Protein AF-0000000073487177 (afdb_homodimer)

Radius of gyration: 33.29 Å; Cα contacts (8 Å, |Δi|>4): 603; chains: 2; bounding box: 92×91×78 Å

Structure (mmCIF, N/CA/C/O backbone):
data_AF-0000000073487177-model_v1
#
loop_
_entity.id
_entity.type
_entity.pdbx_description
1 polymer 'CTCK domain-containing protein'
#
loop_
_atom_site.group_PDB
_atom_site.id
_atom_site.type_symbol
_atom_site.label_atom_id
_atom_site.label_alt_id
_atom_site.label_comp_id
_atom_site.label_asym_id
_atom_site.label_entity_id
_atom_site.label_seq_id
_atom_site.pdbx_PDB_ins_code
_atom_site.Cartn_x
_atom_site.Cartn_y
_atom_site.Cartn_z
_atom_site.occupancy
_atom_site.B_iso_or_equiv
_atom_site.auth_seq_id
_atom_site.auth_comp_id
_atom_site.auth_asym_id
_atom_site.auth_atom_id
_atom_site.pdbx_PDB_model_num
ATOM 1 N N . MET A 1 1 ? -63 27.062 48.844 1 35.12 1 MET A N 1
ATOM 2 C CA . MET A 1 1 ? -62.062 26.109 48.25 1 35.12 1 MET A CA 1
ATOM 3 C C . MET A 1 1 ? -61.5 26.672 46.969 1 35.12 1 MET A C 1
ATOM 5 O O . MET A 1 1 ? -62.188 26.75 45.938 1 35.12 1 MET A O 1
ATOM 9 N N . TRP A 1 2 ? -60.688 27.828 47.125 1 45.62 2 TRP A N 1
ATOM 10 C CA . TRP A 1 2 ? -59.969 28.547 46.062 1 45.62 2 TRP A CA 1
ATOM 11 C C . TRP A 1 2 ? -58.969 27.609 45.375 1 45.62 2 TRP A C 1
ATOM 13 O O . TRP A 1 2 ? -58.156 26.984 46 1 45.62 2 TRP A O 1
ATOM 23 N N . TRP A 1 3 ? -59.406 26.938 44.25 1 45.69 3 TRP A N 1
ATOM 24 C CA . TRP A 1 3 ? -58.656 26.172 43.25 1 45.69 3 TRP A CA 1
ATOM 25 C C . TRP A 1 3 ? -57.531 27.016 42.656 1 45.69 3 TRP A C 1
ATOM 27 O O . TRP A 1 3 ? -57.781 28 41.969 1 45.69 3 TRP A O 1
ATOM 37 N N . CYS A 1 4 ? -56.344 27.281 43.281 1 47.06 4 CYS A N 1
ATOM 38 C CA . CYS A 1 4 ? -55.094 27.766 42.719 1 47.06 4 CYS A CA 1
ATOM 39 C C . CYS A 1 4 ? -54.656 26.906 41.5 1 47.06 4 CYS A C 1
ATOM 41 O O . CYS A 1 4 ? -54.469 25.703 41.656 1 47.06 4 CYS A O 1
ATOM 43 N N . ARG A 1 5 ? -55.125 27.172 40.25 1 51.78 5 ARG A N 1
ATOM 44 C CA . ARG A 1 5 ? -54.656 26.641 38.969 1 51.78 5 ARG A CA 1
ATOM 45 C C . ARG A 1 5 ? -53.156 26.891 38.781 1 51.78 5 ARG A C 1
ATOM 47 O O . ARG A 1 5 ? -52.719 28.031 38.656 1 51.78 5 ARG A O 1
ATOM 54 N N . GLY A 1 6 ? -52.25 26.172 39.438 1 49.59 6 GLY A N 1
ATOM 55 C CA . GLY A 1 6 ? -50.812 26.219 39.25 1 49.59 6 GLY A CA 1
ATOM 56 C C . GLY A 1 6 ? -50.375 26.047 37.781 1 49.59 6 GLY A C 1
ATOM 57 O O . GLY A 1 6 ? -50.781 25.078 37.156 1 49.59 6 GLY A O 1
ATOM 58 N N . VAL A 1 7 ? -50.156 27.172 37.062 1 58.34 7 VAL A N 1
ATOM 59 C CA . VAL A 1 7 ? -49.562 27.156 35.719 1 58.34 7 VAL A CA 1
ATOM 60 C C . VAL A 1 7 ? -48.188 26.484 35.75 1 58.34 7 VAL A C 1
ATOM 62 O O . VAL A 1 7 ? -47.281 26.938 36.469 1 58.34 7 VAL A O 1
ATOM 65 N N . VAL A 1 8 ? -48.094 25.141 35.469 1 58.97 8 VAL A N 1
ATOM 66 C CA . VAL A 1 8 ? -46.812 24.422 35.312 1 58.97 8 VAL A CA 1
ATOM 67 C C . VAL A 1 8 ? -46.094 24.922 34.062 1 58.97 8 VAL A C 1
ATOM 69 O O . VAL A 1 8 ? -46.625 24.828 32.938 1 58.97 8 VAL A O 1
ATOM 72 N N . VAL A 1 9 ? -45.219 25.891 34.188 1 60.31 9 VAL A N 1
ATOM 73 C CA . VAL A 1 9 ? -44.344 26.328 33.094 1 60.31 9 VAL A CA 1
ATOM 74 C C . VAL A 1 9 ? -43.344 25.219 32.781 1 60.31 9 VAL A C 1
ATOM 76 O O . VAL A 1 9 ? -42.531 24.828 33.625 1 60.31 9 VAL A O 1
ATOM 79 N N . VAL A 1 10 ? -43.625 24.406 31.719 1 63.94 10 VAL A N 1
ATOM 80 C CA . VAL A 1 10 ? -42.688 23.422 31.203 1 63.94 10 VAL A CA 1
ATOM 81 C C . VAL A 1 10 ? -41.531 24.109 30.484 1 63.94 10 VAL A C 1
ATOM 83 O O . VAL A 1 10 ? -41.75 24.766 29.453 1 63.94 10 VAL A O 1
ATOM 86 N N . VAL A 1 11 ? -40.438 24.391 31.156 1 61.69 11 VAL A N 1
ATOM 87 C CA . VAL A 1 11 ? -39.219 24.891 30.531 1 61.69 11 VAL A CA 1
ATOM 88 C C . VAL A 1 11 ? -38.594 23.781 29.672 1 61.69 11 VAL A C 1
ATOM 90 O O . VAL A 1 11 ? -38.156 22.75 30.203 1 61.69 11 VAL A O 1
ATOM 93 N N . VAL A 1 12 ? -38.812 23.844 28.297 1 60.09 12 VAL A N 1
ATOM 94 C CA . VAL A 1 12 ? -38.156 22.969 27.344 1 60.09 12 VAL A CA 1
ATOM 95 C C . VAL A 1 12 ? -36.688 23.344 27.219 1 60.09 12 VAL A C 1
ATOM 97 O O . VAL A 1 12 ? -36.344 24.422 26.688 1 60.09 12 VAL A O 1
ATOM 100 N N . VAL A 1 13 ? -35.75 22.797 28 1 58.59 13 VAL A N 1
ATOM 101 C CA . VAL A 1 13 ? -34.281 22.938 27.859 1 58.59 13 VAL A CA 1
ATOM 102 C C . VAL A 1 13 ? -33.844 22.297 26.547 1 58.59 13 VAL A C 1
ATOM 104 O O . VAL A 1 13 ? -33.906 21.078 26.391 1 58.59 13 VAL A O 1
ATOM 107 N N . VAL A 1 14 ? -33.719 23.094 25.453 1 58.03 14 VAL A N 1
ATOM 108 C CA . VAL A 1 14 ? -33.125 22.672 24.188 1 58.03 14 VAL A CA 1
ATOM 109 C C . VAL A 1 14 ? -31.625 22.438 24.406 1 58.03 14 VAL A C 1
ATOM 111 O O . VAL A 1 14 ? -30.859 23.406 24.578 1 58.03 14 VAL A O 1
ATOM 114 N N . MET A 1 15 ? -31.156 21.312 24.891 1 53 15 MET A N 1
ATOM 115 C CA . MET A 1 15 ? -29.75 20.906 24.891 1 53 15 MET A CA 1
ATOM 116 C C . MET A 1 15 ? -29.156 20.953 23.484 1 53 15 MET A C 1
ATOM 118 O O . MET A 1 15 ? -29.562 20.172 22.609 1 53 15 MET A O 1
ATOM 122 N N . ALA A 1 16 ? -28.609 22.125 23.062 1 54.88 16 ALA A N 1
ATOM 123 C CA . ALA A 1 16 ? -27.781 22.188 21.859 1 54.88 16 ALA A CA 1
ATOM 124 C C . ALA A 1 16 ? -26.641 21.188 21.922 1 54.88 16 ALA A C 1
ATOM 126 O O . ALA A 1 16 ? -25.703 21.359 22.703 1 54.88 16 ALA A O 1
ATOM 127 N N . VAL A 1 17 ? -26.797 19.906 21.562 1 53.53 17 VAL A N 1
ATOM 128 C CA . VAL A 1 17 ? -25.688 18.969 21.328 1 53.53 17 VAL A CA 1
ATOM 129 C C . VAL A 1 17 ? -24.734 19.578 20.297 1 53.53 17 VAL A C 1
ATOM 131 O O . VAL A 1 17 ? -25.078 19.719 19.125 1 53.53 17 VAL A O 1
ATOM 134 N N . LEU A 1 18 ? -23.812 20.469 20.641 1 46.31 18 LEU A N 1
ATOM 135 C CA . LEU A 1 18 ? -22.656 20.672 19.781 1 46.31 18 LEU A CA 1
ATOM 136 C C . LEU A 1 18 ? -22.125 19.344 19.234 1 46.31 18 LEU A C 1
ATOM 138 O O . LEU A 1 18 ? -21.609 18.531 20 1 46.31 18 LEU A O 1
ATOM 142 N N . GLN A 1 19 ? -22.734 18.906 18.219 1 46.84 19 GLN A N 1
ATOM 143 C CA . GLN A 1 19 ? -22.094 17.828 17.484 1 46.84 19 GLN A CA 1
ATOM 144 C C . GLN A 1 19 ? -20.656 18.203 17.094 1 46.84 19 GLN A C 1
ATOM 146 O O . GLN A 1 19 ? -20.453 19.141 16.328 1 46.84 19 GLN A O 1
ATOM 151 N N . ALA A 1 20 ? -19.703 18.234 18.078 1 43.53 20 ALA A N 1
ATOM 152 C CA . ALA A 1 20 ? -18.344 18.156 17.594 1 43.53 20 ALA A CA 1
ATOM 153 C C . ALA A 1 20 ? -18.234 17.25 16.375 1 43.53 20 ALA A C 1
ATOM 155 O O . ALA A 1 20 ? -18.734 16.125 16.406 1 43.53 20 ALA A O 1
ATOM 156 N N . ASP A 1 21 ? -18.234 17.734 15.211 1 47.06 21 ASP A N 1
ATOM 157 C CA . ASP A 1 21 ? -17.891 16.906 14.047 1 47.06 21 ASP A CA 1
ATOM 158 C C . ASP A 1 21 ? -16.812 15.891 14.398 1 47.06 21 ASP A C 1
ATOM 160 O O . ASP A 1 21 ? -15.656 16.25 14.609 1 47.06 21 ASP A O 1
ATOM 164 N N . THR A 1 22 ? -17.141 14.945 15.234 1 43.66 22 THR A N 1
ATOM 165 C CA . THR A 1 22 ? -16.219 13.836 15.359 1 43.66 22 THR A CA 1
ATOM 166 C C . THR A 1 22 ? -15.617 13.461 14.008 1 43.66 22 THR A C 1
ATOM 168 O O . THR A 1 22 ? -16.359 13.195 13.055 1 43.66 22 THR A O 1
ATOM 171 N N . VAL A 1 23 ? -14.672 14.125 13.594 1 46.06 23 VAL A N 1
ATOM 172 C CA . VAL A 1 23 ? -13.914 13.523 12.5 1 46.06 23 VAL A CA 1
ATOM 17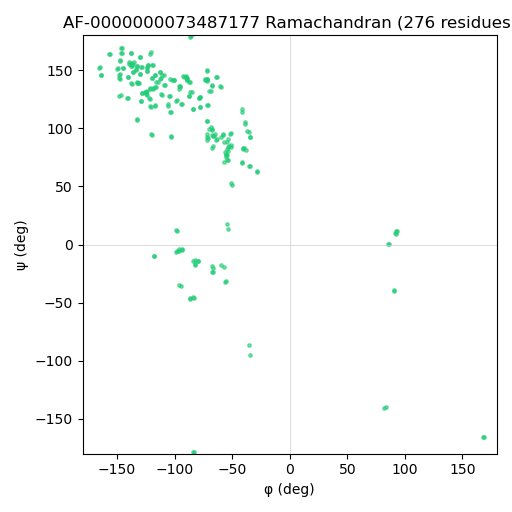3 C C . VAL A 1 23 ? -14.008 12 12.586 1 46.06 23 VAL A C 1
ATOM 175 O O . VAL A 1 23 ? -13.469 11.391 13.508 1 46.06 23 VAL A O 1
ATOM 178 N N . VAL A 1 24 ? -15.195 11.422 12.461 1 44.66 24 VAL A N 1
ATOM 179 C CA . VAL A 1 24 ? -15.344 9.969 12.414 1 44.66 24 VAL A CA 1
ATOM 180 C C . VAL A 1 24 ? -14.242 9.367 11.555 1 44.66 24 VAL A C 1
ATOM 182 O O . VAL A 1 24 ? -14.188 9.602 10.344 1 44.66 24 VAL A O 1
ATOM 185 N N . GLY A 1 25 ? -12.992 9.375 12.039 1 49.94 25 GLY A N 1
ATOM 186 C CA . GLY A 1 25 ? -12.102 8.5 11.297 1 49.94 25 GLY A CA 1
ATOM 187 C C . GLY A 1 25 ? -12.789 7.25 10.781 1 49.94 25 GLY A C 1
ATOM 188 O O . GLY A 1 25 ? -13.477 6.559 11.539 1 49.94 25 GLY A O 1
ATOM 189 N N . ARG A 1 26 ? -13.273 7.418 9.492 1 58.03 26 ARG A N 1
ATOM 190 C CA . ARG A 1 26 ? -13.859 6.238 8.859 1 58.03 26 ARG A CA 1
ATOM 191 C C . ARG A 1 26 ? -13.062 4.984 9.195 1 58.03 26 ARG A C 1
ATOM 193 O O . ARG A 1 26 ? -11.836 4.984 9.125 1 58.03 26 ARG A O 1
ATOM 200 N N . ASN A 1 27 ? -13.539 4.18 10.016 1 60.38 27 ASN A N 1
ATOM 201 C CA . ASN A 1 27 ? -12.961 2.869 10.289 1 60.38 27 ASN A CA 1
ATOM 202 C C . ASN A 1 27 ? -12.828 2.041 9.016 1 60.38 27 ASN A C 1
ATOM 204 O O . ASN A 1 27 ? -13.789 1.421 8.57 1 60.38 27 ASN A O 1
ATOM 208 N N . TYR A 1 28 ? -11.773 2.445 8.289 1 67.81 28 TYR A N 1
ATOM 209 C CA . TYR A 1 28 ? -11.523 1.588 7.137 1 67.81 28 TYR A CA 1
ATOM 210 C C . TYR A 1 28 ? -11.148 0.178 7.574 1 67.81 28 TYR A C 1
ATOM 212 O O . TYR A 1 28 ? -10.352 0.001 8.5 1 67.81 28 TYR A O 1
ATOM 220 N N . GLY A 1 29 ? -12.055 -0.624 7.719 1 61.41 29 GLY A N 1
ATOM 221 C CA . GLY A 1 29 ? -11.758 -1.993 8.109 1 61.41 29 GLY A CA 1
ATOM 222 C C . GLY A 1 29 ? -10.555 -2.57 7.395 1 61.41 29 GLY A C 1
ATOM 223 O O . GLY A 1 29 ? -10.297 -2.24 6.234 1 61.41 29 GLY A O 1
ATOM 224 N N . MET A 1 30 ? -9.469 -2.896 8.227 1 70.12 30 MET A N 1
ATOM 225 C CA . MET A 1 30 ? -8.352 -3.682 7.691 1 70.12 30 MET A CA 1
ATOM 226 C C . MET A 1 30 ? -8.766 -5.133 7.477 1 70.12 30 MET A C 1
ATOM 228 O O . MET A 1 30 ? -9.133 -5.828 8.43 1 70.12 30 MET A O 1
ATOM 232 N N . GLU A 1 31 ? -8.93 -5.418 6.258 1 83.88 31 GLU A N 1
ATOM 233 C CA . GLU A 1 31 ? -9.2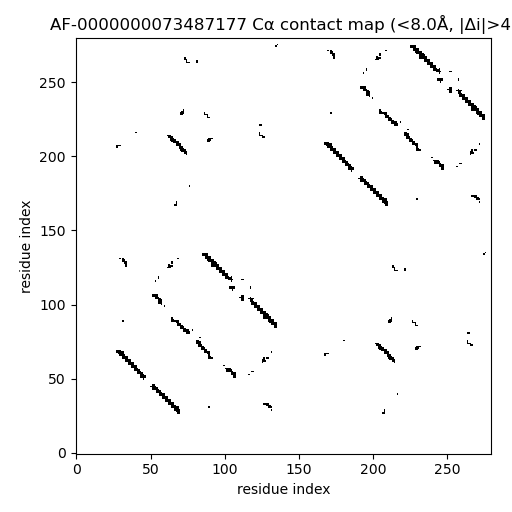34 -6.82 5.992 1 83.88 31 GLU A CA 1
ATOM 234 C C . GLU A 1 31 ? -8.18 -7.453 5.09 1 83.88 31 GLU A C 1
ATOM 236 O O . GLU A 1 31 ? -8.078 -7.109 3.912 1 83.88 31 GLU A O 1
ATOM 241 N N . CYS A 1 32 ? -7.223 -8.078 5.668 1 92.25 32 CYS A N 1
ATOM 242 C CA . CYS A 1 32 ? -6.246 -8.898 4.965 1 92.25 32 CYS A CA 1
ATOM 243 C C . CYS A 1 32 ? -6.336 -10.352 5.414 1 92.25 32 CYS A C 1
ATOM 245 O O . CYS A 1 32 ? -6.145 -10.656 6.594 1 92.25 32 CYS A O 1
ATOM 247 N N . GLU A 1 33 ? -6.637 -11.219 4.445 1 93.56 33 GLU A N 1
ATOM 248 C CA . GLU A 1 33 ? -6.875 -12.617 4.789 1 93.56 33 GLU A CA 1
ATOM 249 C C . GLU A 1 33 ? -6.035 -13.547 3.928 1 93.56 33 GLU A C 1
ATOM 251 O O . GLU A 1 33 ? -5.598 -13.172 2.84 1 93.56 33 GLU A O 1
ATOM 256 N N . THR A 1 34 ? -5.77 -14.688 4.535 1 96.31 34 THR A N 1
ATOM 257 C CA . THR A 1 34 ? -5.191 -15.781 3.764 1 96.31 34 THR A CA 1
ATOM 258 C C . THR A 1 34 ? -6.277 -16.562 3.037 1 96.31 34 THR A C 1
ATOM 260 O O . THR A 1 34 ? -7.156 -17.156 3.67 1 96.31 34 THR A O 1
ATOM 263 N N . LEU A 1 35 ? -6.254 -16.562 1.743 1 95.44 35 LEU A N 1
ATOM 264 C CA . LEU A 1 35 ? -7.297 -17.188 0.939 1 95.44 35 LEU A CA 1
ATOM 265 C C . LEU A 1 35 ? -6.715 -18.297 0.057 1 95.44 35 LEU A C 1
ATOM 267 O O . LEU A 1 35 ? -5.586 -18.172 -0.427 1 95.44 35 LEU A O 1
ATOM 271 N N . PRO A 1 36 ? -7.5 -19.375 -0.105 1 96.19 36 PRO A N 1
ATOM 272 C CA . PRO A 1 36 ? -7.055 -20.375 -1.07 1 96.19 36 PRO A CA 1
ATOM 273 C C . PRO A 1 36 ? -7.191 -19.906 -2.518 1 96.19 36 PRO A C 1
ATOM 275 O O . PRO A 1 36 ? -8.094 -19.141 -2.838 1 96.19 36 PRO A O 1
ATOM 278 N N . SER A 1 37 ? -6.258 -20.266 -3.303 1 96.06 37 SER A N 1
ATOM 279 C CA . SER A 1 37 ? -6.281 -20 -4.734 1 96.06 37 SER A CA 1
ATOM 280 C C . SER A 1 37 ? -5.629 -21.141 -5.523 1 96.06 37 SER A C 1
ATOM 282 O O . SER A 1 37 ? -5.062 -22.062 -4.934 1 96.06 37 SER A O 1
ATOM 284 N N . THR A 1 38 ? -5.891 -21.109 -6.809 1 97.12 38 THR A N 1
ATOM 285 C CA . THR A 1 38 ? -5.266 -22.094 -7.688 1 97.12 38 THR A CA 1
ATOM 286 C C . THR A 1 38 ? -4.387 -21.406 -8.727 1 97.12 38 THR A C 1
ATOM 288 O O . THR A 1 38 ? -4.805 -20.422 -9.352 1 97.12 38 THR A O 1
ATOM 291 N N . ILE A 1 39 ? -3.172 -21.953 -8.898 1 96.31 39 ILE A N 1
ATOM 292 C CA . ILE A 1 39 ? -2.301 -21.406 -9.93 1 96.31 39 ILE A CA 1
ATOM 293 C C . ILE A 1 39 ? -1.894 -22.516 -10.906 1 96.31 39 ILE A C 1
ATOM 295 O O . ILE A 1 39 ? -1.894 -23.688 -10.547 1 96.31 39 ILE A O 1
ATOM 299 N N . HIS A 1 40 ? -1.586 -22.047 -12.133 1 96.62 40 HIS A N 1
ATOM 300 C CA . HIS A 1 40 ? -1.069 -22.953 -13.148 1 96.62 40 HIS A CA 1
ATOM 301 C C . HIS A 1 40 ? 0.451 -22.875 -13.234 1 96.62 40 HIS A C 1
ATOM 303 O O . HIS A 1 40 ? 1.012 -21.797 -13.43 1 96.62 40 HIS A O 1
ATOM 309 N N . ILE A 1 41 ? 1.064 -23.984 -13.078 1 96.38 41 ILE A N 1
ATOM 310 C CA . ILE A 1 41 ? 2.521 -24.031 -13.148 1 96.38 41 ILE A CA 1
ATOM 311 C C . ILE A 1 41 ? 2.953 -24.797 -14.398 1 96.38 41 ILE A C 1
ATOM 313 O O . ILE A 1 41 ? 2.445 -25.891 -14.664 1 96.38 41 ILE A O 1
ATOM 317 N N . SER A 1 42 ? 3.844 -24.172 -15.164 1 95.88 42 SER A N 1
ATOM 318 C CA . SER A 1 42 ? 4.465 -24.812 -16.312 1 95.88 42 SER A CA 1
ATOM 319 C C . SER A 1 42 ? 5.984 -24.672 -16.281 1 95.88 42 SER A C 1
ATOM 321 O O . SER A 1 42 ? 6.512 -23.562 -16.219 1 95.88 42 SER A O 1
ATOM 323 N N . LYS A 1 43 ? 6.633 -25.797 -16.328 1 95.06 43 LYS A N 1
ATOM 324 C CA . LYS A 1 43 ? 8.094 -25.797 -16.266 1 95.06 43 LYS A CA 1
ATOM 325 C C . LYS A 1 43 ? 8.703 -26.5 -17.469 1 95.06 43 LYS A C 1
ATOM 327 O O . LYS A 1 43 ? 8.305 -27.625 -17.812 1 95.06 43 LYS A O 1
ATOM 332 N N . GLU A 1 44 ? 9.633 -25.719 -18.047 1 93.81 44 GLU A N 1
ATOM 333 C CA . GLU A 1 44 ? 10.328 -26.281 -19.203 1 93.81 44 GLU A CA 1
ATOM 334 C C . GLU A 1 44 ? 11.727 -26.766 -18.828 1 93.81 44 GLU A C 1
ATOM 336 O O . GLU A 1 44 ? 12.406 -26.125 -18.016 1 93.81 44 GLU A O 1
ATOM 341 N N . GLU A 1 45 ? 12.117 -27.859 -19.391 1 94.56 45 GLU A N 1
ATOM 342 C CA . GLU A 1 45 ? 13.461 -28.406 -19.25 1 94.56 45 GLU A CA 1
ATOM 343 C C . GLU A 1 45 ? 14.148 -28.562 -20.594 1 94.56 45 GLU A C 1
ATOM 345 O O . GLU A 1 45 ? 13.578 -29.141 -21.531 1 94.56 45 GLU A O 1
ATOM 350 N N . TYR A 1 46 ? 15.375 -27.922 -20.688 1 94.19 46 TYR A N 1
ATOM 351 C CA . TYR A 1 46 ? 16.141 -28 -21.938 1 94.19 46 TYR A CA 1
ATOM 352 C C . TYR A 1 46 ? 17.422 -28.797 -21.75 1 94.19 46 TYR A C 1
ATOM 354 O O . TYR A 1 46 ? 17.984 -28.844 -20.641 1 94.19 46 TYR A O 1
ATOM 362 N N . ASP A 1 47 ? 17.844 -29.438 -22.734 1 92.38 47 ASP A N 1
ATOM 363 C CA . ASP A 1 47 ? 19.125 -30.141 -22.672 1 92.38 47 ASP A CA 1
ATOM 364 C C . ASP A 1 47 ? 20.281 -29.203 -22.969 1 92.38 47 ASP A C 1
ATOM 366 O O . ASP A 1 47 ? 20.094 -28 -23.125 1 92.38 47 ASP A O 1
ATOM 370 N N . ASP A 1 48 ? 21.516 -29.734 -22.969 1 94.75 48 ASP A N 1
ATOM 371 C CA . ASP A 1 48 ? 22.719 -28.938 -23.109 1 94.75 48 ASP A CA 1
ATOM 372 C C . ASP A 1 48 ? 22.812 -28.328 -24.5 1 94.75 48 ASP A C 1
ATOM 374 O O . ASP A 1 48 ? 23.547 -27.359 -24.719 1 94.75 48 ASP A O 1
ATOM 378 N N . THR A 1 49 ? 22.094 -28.812 -25.5 1 94.31 49 THR A N 1
ATOM 379 C CA . THR A 1 49 ? 22.125 -28.312 -26.859 1 94.31 49 THR A CA 1
ATOM 380 C C . THR A 1 49 ? 21.031 -27.281 -27.094 1 94.31 49 THR A C 1
ATOM 382 O O . THR A 1 49 ? 20.875 -26.766 -28.203 1 94.31 49 THR A O 1
ATOM 385 N N . GLY A 1 50 ? 20.156 -27.031 -26.125 1 92.81 50 GLY A N 1
ATOM 386 C CA . GLY A 1 50 ? 19.109 -26.047 -26.234 1 92.81 50 GLY A CA 1
ATOM 387 C C . GLY A 1 50 ? 17.797 -26.609 -26.75 1 92.81 50 GLY A C 1
ATOM 388 O O . GLY A 1 50 ? 16.906 -25.859 -27.172 1 92.81 50 GLY A O 1
ATOM 389 N N . ARG A 1 51 ? 17.812 -27.891 -26.812 1 92.69 51 ARG A N 1
ATOM 390 C CA . ARG A 1 51 ? 16.578 -28.531 -27.266 1 92.69 51 ARG A CA 1
ATOM 391 C C . ARG A 1 51 ? 15.648 -28.828 -26.094 1 92.69 51 ARG A C 1
ATOM 393 O O . ARG A 1 51 ? 16.094 -29.25 -25.016 1 92.69 51 ARG A O 1
ATOM 400 N N . LEU A 1 52 ? 14.367 -28.672 -26.328 1 94 52 LEU A N 1
ATOM 401 C CA . LEU A 1 52 ? 13.367 -28.906 -25.297 1 94 52 LEU A CA 1
ATOM 402 C C . LEU A 1 52 ? 13.234 -30.406 -25 1 94 52 LEU A C 1
ATOM 404 O O . LEU A 1 52 ? 12.938 -31.188 -25.906 1 94 52 LEU A O 1
ATOM 408 N N . VAL A 1 53 ? 13.523 -30.719 -23.703 1 93.31 53 VAL A N 1
ATOM 409 C CA . VAL A 1 53 ? 13.414 -32.094 -23.266 1 93.31 53 VAL A CA 1
ATOM 410 C C . VAL A 1 53 ? 11.984 -32.406 -22.828 1 93.31 53 VAL A C 1
ATOM 412 O O . VAL A 1 53 ? 11.398 -33.406 -23.234 1 93.31 53 VAL A O 1
ATOM 415 N N . ARG A 1 54 ? 11.43 -31.5 -22.031 1 95.62 54 ARG A N 1
ATOM 416 C CA . ARG A 1 54 ? 10.055 -31.703 -21.609 1 95.62 54 ARG A CA 1
ATOM 417 C C . ARG A 1 54 ? 9.469 -30.406 -21.031 1 95.62 54 ARG A C 1
ATOM 419 O O . ARG A 1 54 ? 10.203 -29.5 -20.656 1 95.62 54 ARG A O 1
ATOM 426 N N . VAL A 1 55 ? 8.172 -30.344 -21.172 1 96.12 55 VAL A N 1
ATOM 427 C CA . VAL A 1 55 ? 7.367 -29.328 -20.5 1 96.12 55 VAL A CA 1
ATOM 428 C C . VAL A 1 55 ? 6.324 -30 -19.609 1 96.12 55 VAL A C 1
ATOM 430 O O . VAL A 1 55 ? 5.574 -30.859 -20.062 1 96.12 55 VAL A O 1
ATOM 433 N N . CYS A 1 56 ? 6.484 -29.672 -18.359 1 97.25 56 CYS A N 1
ATOM 434 C CA . CYS A 1 56 ? 5.516 -30.234 -17.438 1 97.25 56 CYS A CA 1
ATOM 435 C C . CYS A 1 56 ? 4.621 -29.156 -16.844 1 97.25 56 CYS A C 1
ATOM 437 O O . CYS A 1 56 ? 5.074 -28.031 -16.594 1 97.25 56 CYS A O 1
ATOM 439 N N . GLU A 1 57 ? 3.303 -29.5 -16.656 1 96.38 57 GLU A N 1
ATOM 440 C CA . GLU A 1 57 ? 2.348 -28.516 -16.141 1 96.38 57 GLU A CA 1
ATOM 441 C C . GLU A 1 57 ? 1.421 -29.156 -15.102 1 96.38 57 GLU A C 1
ATOM 443 O O . GLU A 1 57 ? 1.257 -30.375 -15.078 1 96.38 57 GLU A O 1
ATOM 448 N N . GLU A 1 58 ? 0.885 -28.359 -14.25 1 96.88 58 GLU A N 1
ATOM 449 C CA . GLU A 1 58 ? -0.058 -28.797 -13.219 1 96.88 58 GLU A CA 1
ATOM 450 C C . GLU A 1 58 ? -0.808 -27.594 -12.633 1 96.88 58 GLU A C 1
ATOM 452 O O . GLU A 1 58 ? -0.275 -26.484 -12.578 1 96.88 58 GLU A O 1
ATOM 457 N N . ASP A 1 59 ? -2.107 -27.812 -12.266 1 97.25 59 ASP A N 1
ATOM 458 C CA . ASP A 1 59 ? -2.826 -26.859 -11.422 1 97.25 59 ASP A CA 1
ATOM 459 C C . ASP A 1 59 ? -2.607 -27.156 -9.945 1 97.25 59 ASP A C 1
ATOM 461 O O . ASP A 1 59 ? -2.857 -28.266 -9.484 1 97.25 59 ASP A O 1
ATOM 465 N N . VAL A 1 60 ? -2.209 -26.094 -9.289 1 96.94 60 VAL A N 1
ATOM 466 C CA . VAL A 1 60 ? -1.828 -26.312 -7.898 1 96.94 60 VAL A CA 1
ATOM 467 C C . VAL A 1 60 ? -2.611 -25.359 -7 1 96.94 60 VAL A C 1
ATOM 469 O O . VAL A 1 60 ? -2.693 -24.156 -7.273 1 96.94 60 VAL A O 1
ATOM 472 N N . ALA A 1 61 ? -3.184 -25.953 -5.938 1 96.5 61 ALA A N 1
ATOM 473 C CA . ALA A 1 61 ? -3.824 -25.125 -4.922 1 96.5 61 ALA A CA 1
ATOM 474 C C . ALA A 1 61 ? -2.789 -24.484 -4.004 1 96.5 61 ALA A C 1
ATOM 476 O O . ALA A 1 61 ? -1.927 -25.172 -3.451 1 96.5 61 ALA A O 1
ATOM 477 N N . VAL A 1 62 ? -2.916 -23.141 -3.902 1 96.81 62 VAL A N 1
ATOM 478 C CA . VAL A 1 62 ? -1.992 -22.422 -3.031 1 96.81 62 VAL A CA 1
ATOM 479 C C . VAL A 1 62 ? -2.75 -21.359 -2.232 1 96.81 62 VAL A C 1
ATOM 481 O O . VAL A 1 62 ? -3.881 -21.016 -2.576 1 96.81 62 VAL A O 1
ATOM 484 N N . ASN A 1 63 ? -2.039 -20.891 -1.194 1 97.31 63 ASN A N 1
ATOM 485 C CA . ASN A 1 63 ? -2.574 -19.766 -0.439 1 97.31 63 ASN A CA 1
ATOM 486 C C . ASN A 1 63 ? -2.102 -18.422 -1.012 1 97.31 63 ASN A C 1
ATOM 488 O O . ASN A 1 63 ? -0.976 -18.328 -1.501 1 97.31 63 ASN A O 1
ATOM 492 N N . LYS A 1 64 ? -2.975 -17.5 -0.943 1 96.81 64 LYS A N 1
ATOM 493 C CA . LYS A 1 64 ? -2.623 -16.125 -1.309 1 96.81 64 LYS A CA 1
ATOM 494 C C . LYS A 1 64 ? -3.051 -15.141 -0.226 1 96.81 64 LYS A C 1
ATOM 496 O O . LYS A 1 64 ? -3.859 -15.477 0.643 1 96.81 64 LYS A O 1
ATOM 501 N N . CYS A 1 65 ? -2.447 -13.984 -0.295 1 95.88 65 CYS A N 1
ATOM 502 C CA . CYS A 1 65 ? -2.873 -12.883 0.562 1 95.88 65 CYS A CA 1
ATOM 503 C C . CYS A 1 65 ? -3.68 -11.859 -0.226 1 95.88 65 CYS A C 1
ATOM 505 O O . CYS A 1 65 ? -3.242 -11.398 -1.283 1 95.88 65 CYS A O 1
ATOM 507 N N . GLU A 1 66 ? -4.82 -11.57 0.302 1 93.69 66 GLU A N 1
ATOM 508 C CA . GLU A 1 66 ? -5.668 -10.578 -0.343 1 93.69 66 GLU A CA 1
ATOM 509 C C . GLU A 1 66 ? -6.488 -9.805 0.686 1 93.69 66 GLU A C 1
ATOM 511 O O . GLU A 1 66 ? -6.965 -10.375 1.666 1 93.69 66 GLU A O 1
ATOM 516 N N . GLY A 1 67 ? -6.59 -8.469 0.295 1 93 67 GLY A N 1
ATOM 517 C CA . GLY A 1 67 ? -7.387 -7.633 1.177 1 93 67 GLY A CA 1
ATOM 518 C C . GLY A 1 67 ? -7.254 -6.152 0.873 1 93 67 GLY A C 1
ATOM 519 O O . GLY A 1 67 ? -6.984 -5.77 -0.268 1 93 67 GLY A O 1
ATOM 520 N N . ALA A 1 68 ? -7.719 -5.363 1.837 1 92.19 68 ALA A N 1
ATOM 521 C CA . ALA A 1 68 ? -7.602 -3.908 1.791 1 92.19 68 ALA A CA 1
ATOM 522 C C . ALA A 1 68 ? -6.988 -3.367 3.078 1 92.19 68 ALA A C 1
ATOM 524 O O . ALA A 1 68 ? -7.387 -3.76 4.18 1 92.19 68 ALA A O 1
ATOM 525 N N . CYS A 1 69 ? -6.008 -2.541 2.871 1 91.12 69 CYS A N 1
ATOM 526 C CA . CYS A 1 69 ? -5.289 -1.986 4.016 1 91.12 69 CYS A CA 1
ATOM 527 C C . CYS A 1 69 ? -5.402 -0.467 4.043 1 91.12 69 CYS A C 1
ATOM 529 O O . CYS A 1 69 ? -5.496 0.173 2.994 1 91.12 69 CYS A O 1
ATOM 531 N N . VAL A 1 70 ? -5.277 0.029 5.234 1 91.38 70 VAL A N 1
ATOM 532 C CA . VAL A 1 70 ? -5.422 1.468 5.434 1 91.38 70 VAL A CA 1
ATOM 533 C C . VAL A 1 70 ? -4.191 2.189 4.895 1 91.38 70 VAL A C 1
ATOM 535 O O . VAL A 1 70 ? -3.072 1.679 4.988 1 91.38 70 VAL A O 1
ATOM 538 N N . SER A 1 71 ? -4.492 3.336 4.309 1 92.3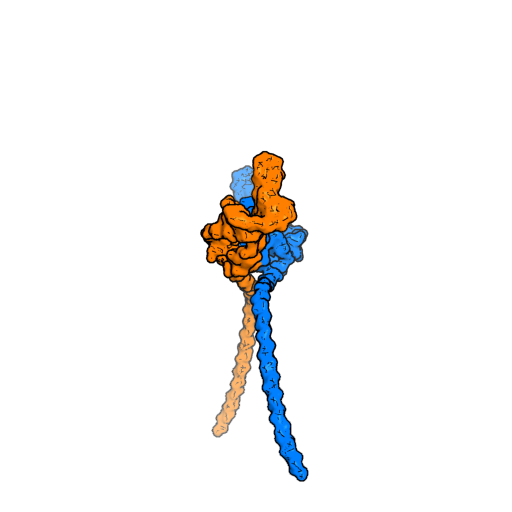8 71 SER A N 1
ATOM 539 C CA . SER A 1 71 ? -3.432 4.215 3.83 1 92.38 71 SER A CA 1
ATOM 540 C C . SER A 1 71 ? -3.84 5.68 3.93 1 92.38 71 SER A C 1
ATOM 542 O O . SER A 1 71 ? -5.02 6.012 3.799 1 92.38 71 SER A O 1
ATOM 544 N N . LYS A 1 72 ? -2.852 6.473 4.207 1 93.19 72 LYS A N 1
ATOM 545 C CA . LYS A 1 72 ? -3.141 7.895 4.367 1 93.19 72 LYS A CA 1
ATOM 546 C C . LYS A 1 72 ? -1.947 8.75 3.949 1 93.19 72 LYS A C 1
ATOM 548 O O . LYS A 1 72 ? -0.798 8.32 4.074 1 93.19 72 LYS A O 1
ATOM 553 N N . VAL A 1 73 ? -2.27 9.953 3.498 1 94.25 73 VAL A N 1
ATOM 554 C CA . VAL A 1 73 ? -1.273 10.953 3.143 1 94.25 73 VAL A CA 1
ATOM 555 C C . VAL A 1 73 ? -1.751 12.336 3.588 1 94.25 73 VAL A C 1
ATOM 557 O O . VAL A 1 73 ? -2.875 12.742 3.277 1 94.25 73 VAL A O 1
ATOM 560 N N . GLN A 1 74 ? -0.899 12.945 4.32 1 95 74 GLN A N 1
ATOM 561 C CA . GLN A 1 74 ? -1.26 14.273 4.793 1 95 74 GLN A CA 1
ATOM 562 C C . GLN A 1 74 ? -0.089 15.242 4.652 1 95 74 GLN A C 1
ATOM 564 O O . GLN A 1 74 ? 1.069 14.852 4.809 1 95 74 GLN A O 1
ATOM 569 N N . PRO A 1 75 ? -0.376 16.547 4.41 1 95.19 75 PRO A N 1
ATOM 570 C CA . PRO A 1 75 ? 0.686 17.547 4.332 1 95.19 75 PRO A CA 1
ATOM 571 C C . PRO A 1 75 ? 1.44 17.719 5.652 1 95.19 75 PRO A C 1
ATOM 573 O O . PRO A 1 75 ? 0.865 17.516 6.723 1 95.19 75 PRO A O 1
ATOM 576 N N . SER A 1 76 ? 2.75 17.953 5.473 1 92.75 76 SER A N 1
ATOM 577 C CA . SER A 1 76 ? 3.6 18.219 6.629 1 92.75 76 SER A CA 1
ATOM 578 C C . SER A 1 76 ? 4.719 19.203 6.281 1 92.75 76 SER A C 1
ATOM 580 O O . SER A 1 76 ? 5.492 18.953 5.352 1 92.75 76 SER A O 1
ATOM 582 N N . VAL A 1 77 ? 4.832 20.188 7.047 1 90.69 77 VAL A N 1
ATOM 583 C CA . VAL A 1 77 ? 5.84 21.203 6.773 1 90.69 77 VAL A CA 1
ATOM 584 C C . VAL A 1 77 ? 7.195 20.75 7.316 1 90.69 77 VAL A C 1
ATOM 586 O O . VAL A 1 77 ? 8.242 21.25 6.895 1 90.69 77 VAL A O 1
ATOM 589 N N . ASN A 1 78 ? 7.18 19.781 8.18 1 86.81 78 ASN A N 1
ATOM 590 C CA . ASN A 1 78 ? 8.406 19.359 8.844 1 86.81 78 ASN A CA 1
ATOM 591 C C . ASN A 1 78 ? 9.016 18.125 8.188 1 86.81 78 ASN A C 1
ATOM 593 O O . ASN A 1 78 ? 10.031 17.594 8.648 1 86.81 78 ASN A O 1
ATOM 597 N N . THR A 1 79 ? 8.367 17.562 7.273 1 90.56 79 THR A N 1
ATOM 598 C CA . THR A 1 79 ? 8.898 16.438 6.523 1 90.56 79 THR A CA 1
ATOM 599 C C . THR A 1 79 ? 9.539 16.906 5.219 1 90.56 79 THR A C 1
ATOM 601 O O . THR A 1 79 ? 9 17.766 4.527 1 90.56 79 THR A O 1
ATOM 604 N N . PRO A 1 80 ? 10.672 16.422 4.887 1 89.06 80 PRO A N 1
ATOM 605 C CA . PRO A 1 80 ? 11.359 16.859 3.668 1 89.06 80 PRO A CA 1
ATOM 606 C C . PRO A 1 80 ? 10.5 16.688 2.414 1 89.06 80 PRO A C 1
ATOM 608 O O . PRO A 1 80 ? 10.562 17.516 1.5 1 89.06 80 PRO A O 1
ATOM 611 N N . SER A 1 81 ? 9.656 15.727 2.346 1 87.56 81 SER A N 1
ATOM 612 C CA . SER A 1 81 ? 8.812 15.492 1.183 1 87.56 81 SER A CA 1
ATOM 613 C C . SER A 1 81 ? 7.609 16.438 1.179 1 87.56 81 SER A C 1
ATOM 615 O O . SER A 1 81 ? 6.93 16.578 0.16 1 87.56 81 SER A O 1
ATOM 617 N N . GLY A 1 82 ? 7.363 17.078 2.326 1 91.56 82 GLY A N 1
ATOM 618 C CA . GLY A 1 82 ? 6.184 17.906 2.461 1 91.56 82 GLY A CA 1
ATOM 619 C C . GLY A 1 82 ? 4.945 17.141 2.867 1 91.56 82 GLY A C 1
ATOM 620 O O . GLY A 1 82 ? 3.871 17.719 3.041 1 91.56 82 GLY A O 1
ATOM 621 N N . PHE A 1 83 ? 5.203 15.75 3.043 1 94 83 PHE A N 1
ATOM 622 C CA . PHE A 1 83 ? 4.047 14.906 3.344 1 94 83 PHE A CA 1
ATOM 623 C C . PHE A 1 83 ? 4.406 13.844 4.375 1 94 83 PHE A C 1
ATOM 625 O O . PHE A 1 83 ? 5.535 13.352 4.395 1 94 83 PHE A O 1
ATOM 632 N N . LEU A 1 84 ? 3.424 13.547 5.258 1 92.62 84 LEU A N 1
ATOM 633 C CA . LEU A 1 84 ? 3.438 12.344 6.082 1 92.62 84 LEU A CA 1
ATOM 634 C C . LEU A 1 84 ? 2.652 11.219 5.414 1 92.62 84 LEU A C 1
ATOM 636 O O . LEU A 1 84 ? 1.453 11.359 5.164 1 92.62 84 LEU A O 1
ATOM 640 N N . LYS A 1 85 ? 3.324 10.203 5.191 1 90.81 85 LYS A N 1
ATOM 641 C CA . LYS A 1 85 ? 2.699 9.109 4.445 1 90.81 85 LYS A CA 1
ATOM 642 C C . LYS A 1 85 ? 2.703 7.82 5.258 1 90.81 85 LYS A C 1
ATOM 644 O O . LYS A 1 85 ? 3.686 7.508 5.938 1 90.81 85 LYS A O 1
ATOM 649 N N . ASP A 1 86 ? 1.56 7.195 5.242 1 90.12 86 ASP A N 1
ATOM 650 C CA . ASP A 1 86 ? 1.397 5.867 5.824 1 90.12 86 ASP A CA 1
ATOM 651 C C . ASP A 1 86 ? 0.645 4.941 4.871 1 90.12 86 ASP A C 1
ATOM 653 O O . ASP A 1 86 ? -0.547 5.133 4.621 1 90.12 86 ASP A O 1
ATOM 657 N N . CYS A 1 87 ? 1.343 4.062 4.34 1 89.75 87 CYS A N 1
ATOM 658 C CA . CYS A 1 87 ? 0.763 3.09 3.418 1 89.75 87 CYS A CA 1
ATOM 659 C C . CYS A 1 87 ? 1.051 1.665 3.875 1 89.75 87 CYS A C 1
ATOM 661 O O . CYS A 1 87 ? 2.188 1.337 4.223 1 89.75 87 CYS A O 1
ATOM 663 N N . ARG A 1 88 ? 0.071 0.882 3.9 1 90.12 88 ARG A N 1
ATOM 664 C CA . ARG A 1 88 ? 0.193 -0.517 4.297 1 90.12 88 ARG A CA 1
ATOM 665 C C . ARG A 1 88 ? -0.325 -1.443 3.203 1 90.12 88 ARG A C 1
ATOM 667 O O . ARG A 1 88 ? -1.281 -1.109 2.5 1 90.12 88 ARG A O 1
ATOM 674 N N . CYS A 1 89 ? 0.266 -2.621 3.139 1 90.75 89 CYS A N 1
ATOM 675 C CA . CYS A 1 89 ? -0.132 -3.6 2.133 1 90.75 89 CYS A CA 1
ATOM 676 C C . CYS A 1 89 ? -0.323 -4.977 2.756 1 90.75 89 CYS A C 1
ATOM 678 O O . CYS A 1 89 ? 0.362 -5.328 3.719 1 90.75 89 CYS A O 1
ATOM 680 N N . CYS A 1 90 ? -1.15 -5.691 2.096 1 92.56 90 CYS A N 1
ATOM 681 C CA . CYS A 1 90 ? -1.417 -7.059 2.529 1 92.56 90 CYS A CA 1
ATOM 682 C C . CYS A 1 90 ? -0.284 -7.992 2.119 1 92.56 90 CYS A C 1
ATOM 684 O O . CYS A 1 90 ? -0.009 -8.156 0.928 1 92.56 90 CYS A O 1
ATOM 686 N N . ARG A 1 91 ? 0.339 -8.578 3.219 1 91.88 91 ARG A N 1
ATOM 687 C CA . ARG A 1 91 ? 1.487 -9.43 2.938 1 91.88 91 ARG A CA 1
ATOM 688 C C . ARG A 1 91 ? 1.56 -10.594 3.922 1 91.88 91 ARG A C 1
ATOM 690 O O . ARG A 1 91 ? 0.803 -10.641 4.895 1 91.88 91 ARG A O 1
ATOM 697 N N . GLU A 1 92 ? 2.439 -11.477 3.543 1 93 92 GLU A N 1
ATOM 698 C CA . GLU A 1 92 ? 2.613 -12.695 4.336 1 93 92 GLU A CA 1
ATOM 699 C C . GLU A 1 92 ? 3.318 -12.398 5.656 1 93 92 GLU A C 1
ATOM 701 O O . GLU A 1 92 ? 4.234 -11.57 5.703 1 93 92 GLU A O 1
ATOM 706 N N . VAL A 1 93 ? 2.883 -13.055 6.727 1 93.88 93 VAL A N 1
ATOM 707 C CA . VAL A 1 93 ? 3.586 -13 8.008 1 93.88 93 VAL A CA 1
ATOM 708 C C . VAL A 1 93 ? 4.727 -14.016 8.016 1 93.88 93 VAL A C 1
ATOM 710 O O . VAL A 1 93 ? 5.855 -13.688 8.383 1 93.88 93 VAL A O 1
ATOM 713 N N . HIS A 1 94 ? 4.363 -15.234 7.539 1 95.12 94 HIS A N 1
ATOM 714 C CA . HIS A 1 94 ? 5.305 -16.344 7.398 1 95.12 94 HIS A CA 1
ATOM 715 C C . HIS A 1 94 ? 5.062 -17.109 6.105 1 95.12 94 HIS A C 1
ATOM 717 O O . HIS A 1 94 ? 4.008 -16.969 5.48 1 95.12 94 HIS A O 1
ATOM 723 N N . LEU A 1 95 ? 6.117 -17.75 5.734 1 96.12 95 LEU A N 1
ATOM 724 C CA . LEU A 1 95 ? 6.051 -18.547 4.512 1 96.12 95 LEU A CA 1
ATOM 725 C C . LEU A 1 95 ? 6.125 -20.031 4.828 1 96.12 95 LEU A C 1
ATOM 727 O O . LEU A 1 95 ? 6.777 -20.438 5.793 1 96.12 95 LEU A O 1
ATOM 731 N N . ARG A 1 96 ? 5.438 -20.781 4.039 1 96.5 96 ARG A N 1
ATOM 732 C CA . ARG A 1 96 ? 5.496 -22.234 4.094 1 96.5 96 ARG A CA 1
ATOM 733 C C . ARG A 1 96 ? 6.047 -22.812 2.795 1 96.5 96 ARG A C 1
ATOM 735 O O . ARG A 1 96 ? 5.578 -22.469 1.708 1 96.5 96 ARG A O 1
ATOM 742 N N . ALA A 1 97 ? 6.941 -23.766 2.979 1 96 97 ALA A N 1
ATOM 743 C CA . ALA A 1 97 ? 7.516 -24.422 1.802 1 96 97 ALA A CA 1
ATOM 744 C C . ALA A 1 97 ? 6.648 -25.578 1.342 1 96 97 ALA A C 1
ATOM 746 O O . ALA A 1 97 ? 6.109 -26.328 2.166 1 96 97 ALA A O 1
ATOM 747 N N . ARG A 1 98 ? 6.594 -25.609 0.006 1 95.56 98 ARG A N 1
ATOM 748 C CA . ARG A 1 98 ? 5.832 -26.703 -0.601 1 95.56 98 ARG A CA 1
ATOM 749 C C . ARG A 1 98 ? 6.633 -27.375 -1.706 1 95.56 98 ARG A C 1
ATOM 751 O O . ARG A 1 98 ? 7.348 -26.719 -2.459 1 95.56 98 ARG A O 1
ATOM 758 N N . ASP A 1 99 ? 6.539 -28.734 -1.736 1 96.12 99 ASP A N 1
ATOM 759 C CA . ASP A 1 99 ? 7.082 -29.531 -2.836 1 96.12 99 ASP A CA 1
ATOM 760 C C . ASP A 1 99 ? 5.973 -30.016 -3.762 1 96.12 99 ASP A C 1
ATOM 762 O O . ASP A 1 99 ? 5.172 -30.875 -3.381 1 96.12 99 ASP A O 1
ATOM 766 N N . ILE A 1 100 ? 6.039 -29.5 -4.934 1 96.38 100 ILE A N 1
ATOM 767 C CA . ILE A 1 100 ? 4.945 -29.781 -5.859 1 96.38 100 ILE A CA 1
ATOM 768 C C . ILE A 1 100 ? 5.43 -30.719 -6.957 1 96.38 100 ILE A C 1
ATOM 770 O O . ILE A 1 100 ? 6.535 -30.562 -7.484 1 96.38 100 ILE A O 1
ATOM 774 N N . THR A 1 101 ? 4.598 -31.688 -7.285 1 96.31 101 THR A N 1
ATOM 775 C CA . THR A 1 101 ? 4.887 -32.594 -8.375 1 96.31 101 THR A CA 1
ATOM 776 C C . THR A 1 101 ? 4.031 -32.281 -9.602 1 96.31 101 THR A C 1
ATOM 778 O O . THR A 1 101 ? 2.801 -32.312 -9.523 1 96.31 101 THR A O 1
ATOM 781 N N . LEU A 1 102 ? 4.676 -32 -10.641 1 96.62 102 LEU A N 1
ATOM 782 C CA . LEU A 1 102 ? 3.979 -31.812 -11.906 1 96.62 102 LEU A CA 1
ATOM 783 C C . LEU A 1 102 ? 3.785 -33.156 -12.625 1 96.62 102 LEU A C 1
ATOM 785 O O . LEU A 1 102 ? 4.742 -33.906 -12.797 1 96.62 102 LEU A O 1
ATOM 789 N N . THR A 1 103 ? 2.633 -33.438 -13.062 1 95.81 103 THR A N 1
ATOM 790 C CA . THR A 1 103 ? 2.342 -34.781 -13.539 1 95.81 103 THR A CA 1
ATOM 791 C C . THR A 1 103 ? 1.969 -34.75 -15.016 1 95.81 103 THR A C 1
ATOM 793 O O . THR A 1 103 ? 1.841 -35.812 -15.641 1 95.81 103 THR A O 1
ATOM 796 N N . HIS A 1 104 ? 1.755 -33.625 -15.602 1 97 104 HIS A N 1
ATOM 797 C CA . HIS A 1 104 ? 1.445 -33.5 -17.031 1 97 104 HIS A CA 1
ATOM 798 C C . HIS A 1 104 ? 2.662 -33.031 -17.828 1 97 104 HIS A C 1
ATOM 800 O O . HIS A 1 104 ? 2.854 -31.844 -18.031 1 97 104 HIS A O 1
ATOM 806 N N . CYS A 1 105 ? 3.33 -34.062 -18.281 1 97.75 105 CYS A N 1
ATOM 807 C CA . CYS A 1 105 ? 4.574 -33.75 -18.984 1 97.75 105 CYS A CA 1
ATOM 808 C C . CYS A 1 105 ? 4.488 -34.188 -20.453 1 97.75 105 CYS A C 1
ATOM 810 O O . CYS A 1 105 ? 3.955 -35.25 -20.766 1 97.75 105 CYS A O 1
ATOM 812 N N . TYR A 1 106 ? 5.062 -33.281 -21.344 1 97.19 106 TYR A N 1
ATOM 813 C CA . TYR A 1 106 ? 5.043 -33.469 -22.781 1 97.19 106 TYR A CA 1
ATOM 814 C C . TYR A 1 106 ? 6.422 -33.219 -23.391 1 97.19 106 TYR A C 1
ATOM 816 O O . TYR A 1 106 ? 7.207 -32.438 -22.859 1 97.19 106 TYR A O 1
ATOM 824 N N . ASP A 1 107 ? 6.68 -33.875 -24.422 1 94.56 107 ASP A N 1
ATOM 825 C CA . ASP A 1 107 ? 7.938 -33.625 -25.125 1 94.56 107 ASP A CA 1
ATOM 826 C C . ASP A 1 107 ? 7.797 -32.469 -26.109 1 94.56 107 ASP A C 1
ATOM 828 O O . ASP A 1 107 ? 6.77 -31.797 -26.125 1 94.56 107 ASP A O 1
ATOM 832 N N . GLY A 1 108 ? 8.867 -32.125 -26.812 1 91.06 108 GLY A N 1
ATOM 833 C CA . GLY A 1 108 ? 8.898 -31 -27.734 1 91.06 108 GLY A CA 1
ATOM 834 C C . GLY A 1 108 ? 7.883 -31.125 -28.859 1 91.06 108 GLY A C 1
ATOM 835 O O . GLY A 1 108 ? 7.523 -30.125 -29.5 1 91.06 108 GLY A O 1
ATOM 836 N N . ASP A 1 109 ? 7.422 -32.312 -29.047 1 92.38 109 ASP A N 1
ATOM 837 C CA . ASP A 1 109 ? 6.449 -32.562 -30.109 1 92.38 109 ASP A CA 1
ATOM 838 C C . ASP A 1 109 ? 5.023 -32.531 -29.578 1 92.38 109 ASP A C 1
ATOM 840 O O . ASP A 1 109 ? 4.062 -32.688 -30.328 1 92.38 109 ASP A O 1
ATOM 844 N N . GLY A 1 110 ? 4.859 -32.406 -28.344 1 93 110 GLY A N 1
ATOM 845 C CA . GLY A 1 110 ? 3.539 -32.312 -27.734 1 93 110 GLY A CA 1
ATOM 846 C C . GLY A 1 110 ? 3.016 -33.656 -27.281 1 93 110 GLY A C 1
ATOM 847 O O . GLY A 1 110 ? 1.836 -33.812 -26.938 1 93 110 GLY A O 1
ATOM 848 N N . ALA A 1 111 ? 3.889 -34.656 -27.281 1 94.38 111 ALA A N 1
ATOM 849 C CA . ALA A 1 111 ? 3.467 -36 -26.859 1 94.38 111 ALA A CA 1
ATOM 850 C C . ALA A 1 111 ? 3.643 -36.188 -25.359 1 94.38 111 ALA A C 1
ATOM 852 O O . ALA A 1 111 ? 4.652 -35.781 -24.781 1 94.38 111 ALA A O 1
ATOM 853 N N . ARG A 1 112 ? 2.645 -36.906 -24.781 1 95.62 112 ARG A N 1
ATOM 854 C CA . ARG A 1 112 ? 2.697 -37.156 -23.344 1 95.62 112 ARG A CA 1
ATOM 855 C C . ARG A 1 112 ? 3.828 -38.094 -22.984 1 95.62 112 ARG A C 1
ATOM 857 O O . ARG A 1 112 ? 3.996 -39.156 -23.641 1 95.62 112 ARG A O 1
ATOM 864 N N . LEU A 1 113 ? 4.555 -37.688 -22 1 95 113 LEU A N 1
ATOM 865 C CA . LEU A 1 113 ? 5.68 -38.5 -21.578 1 95 113 LEU A CA 1
ATOM 866 C C . LEU A 1 113 ? 5.27 -39.469 -20.469 1 95 113 LEU A C 1
ATOM 868 O O . LEU A 1 113 ? 4.402 -39.156 -19.656 1 95 113 LEU A O 1
ATOM 872 N N . THR A 1 114 ? 5.887 -40.688 -20.531 1 91.31 114 THR A N 1
ATOM 873 C CA . THR A 1 114 ? 5.656 -41.719 -19.5 1 91.31 114 THR A CA 1
ATOM 874 C C . THR A 1 114 ? 6.969 -42.094 -18.828 1 91.31 114 THR A C 1
ATOM 876 O O . THR A 1 114 ? 8.039 -41.625 -19.219 1 91.31 114 THR A O 1
ATOM 879 N N . GLY A 1 115 ? 6.844 -42.812 -17.641 1 90.31 115 GLY A N 1
ATOM 880 C CA . GLY A 1 115 ? 8.031 -43.281 -16.969 1 90.31 115 GLY A CA 1
ATOM 881 C C . GLY A 1 115 ? 8.703 -42.219 -16.109 1 90.31 115 GLY A C 1
ATOM 882 O O . GLY A 1 115 ? 8.031 -41.5 -15.383 1 90.31 115 GLY A O 1
ATOM 883 N N . GLY A 1 116 ? 10.07 -42.188 -16.109 1 88.12 116 GLY A N 1
ATOM 884 C CA . GLY A 1 116 ? 10.852 -41.312 -15.258 1 88.12 116 GLY A CA 1
ATOM 885 C C . GLY A 1 116 ? 10.688 -39.844 -15.602 1 88.12 116 GLY A C 1
ATOM 886 O O . GLY A 1 116 ? 10.953 -38.969 -14.773 1 88.12 116 GLY A O 1
ATOM 887 N N . LYS A 1 117 ? 10.289 -39.625 -16.906 1 91.81 117 LYS A N 1
ATOM 888 C CA . LYS A 1 117 ? 10.18 -38.25 -17.344 1 91.81 117 LYS A CA 1
ATOM 889 C C . LYS A 1 117 ? 8.742 -37.75 -17.281 1 91.81 117 LYS A C 1
ATOM 891 O O . LYS A 1 117 ? 8.43 -36.656 -17.766 1 91.81 117 LYS A O 1
ATOM 896 N N . ALA A 1 118 ? 7.84 -38.562 -16.609 1 94.81 118 ALA A N 1
ATOM 897 C CA . ALA A 1 118 ? 6.41 -38.281 -16.578 1 94.81 118 ALA A CA 1
ATOM 898 C C . ALA A 1 118 ? 6.078 -37.25 -15.5 1 94.81 118 ALA A C 1
ATOM 900 O O . ALA A 1 118 ? 4.969 -36.719 -15.461 1 94.81 118 ALA A O 1
ATOM 901 N N . THR A 1 119 ? 7.027 -37 -14.617 1 95.94 119 THR A N 1
ATOM 902 C CA . THR A 1 119 ? 6.777 -36.062 -13.531 1 95.94 119 THR A CA 1
ATOM 903 C C . THR A 1 119 ? 7.977 -35.156 -13.32 1 95.94 119 THR A C 1
ATOM 905 O O . THR A 1 119 ? 9.094 -35.469 -13.734 1 95.94 119 THR A O 1
ATOM 908 N N . GLN A 1 120 ? 7.762 -34.031 -12.828 1 94.69 120 GLN A N 1
ATOM 909 C CA . GLN A 1 120 ? 8.797 -33.062 -12.453 1 94.69 120 GLN A CA 1
ATOM 910 C C . GLN A 1 120 ? 8.484 -32.406 -11.109 1 94.69 120 GLN A C 1
ATOM 912 O O . GLN A 1 120 ? 7.324 -32.094 -10.82 1 94.69 120 GLN A O 1
ATOM 917 N N . GLN A 1 121 ? 9.523 -32.25 -10.258 1 95 121 GLN A N 1
ATOM 918 C CA . GLN A 1 121 ? 9.344 -31.625 -8.961 1 95 121 GLN A CA 1
ATOM 919 C C . GLN A 1 121 ? 9.68 -30.141 -9.016 1 95 121 GLN A C 1
ATOM 921 O O . GLN A 1 121 ? 10.664 -29.734 -9.641 1 95 121 GLN A O 1
ATOM 926 N N . VAL A 1 122 ? 8.852 -29.391 -8.406 1 94.94 122 VAL A N 1
ATOM 927 C CA . VAL A 1 122 ? 9.062 -27.953 -8.312 1 94.94 122 VAL A CA 1
ATOM 928 C C . VAL A 1 122 ? 8.852 -27.5 -6.867 1 94.94 122 VAL A C 1
ATOM 930 O O . VAL A 1 122 ? 7.934 -27.969 -6.191 1 94.94 122 VAL A O 1
ATOM 933 N N . LYS A 1 123 ? 9.711 -26.609 -6.43 1 94.94 123 LYS A N 1
ATOM 934 C CA . LYS A 1 123 ? 9.562 -26.047 -5.094 1 94.94 123 LYS A CA 1
ATOM 935 C C . LYS A 1 123 ? 8.914 -24.656 -5.148 1 94.94 123 LYS A C 1
ATOM 937 O O . LYS A 1 123 ? 9.211 -23.875 -6.047 1 94.94 123 LYS A O 1
ATOM 942 N N . LEU A 1 124 ? 8.07 -24.469 -4.156 1 94.94 124 LEU A N 1
ATOM 943 C CA . LEU A 1 124 ? 7.406 -23.172 -4.066 1 94.94 124 LEU A CA 1
ATOM 944 C C . LEU A 1 124 ? 7.148 -22.797 -2.609 1 94.94 124 LEU A C 1
ATOM 946 O O . LEU A 1 124 ? 7.113 -23.672 -1.735 1 94.94 124 LEU A O 1
ATOM 950 N N . ARG A 1 125 ? 6.984 -21.547 -2.418 1 96.19 125 ARG A N 1
ATOM 951 C CA . ARG A 1 125 ? 6.594 -21.047 -1.104 1 96.19 125 ARG A CA 1
ATOM 952 C C . ARG A 1 125 ? 5.23 -20.375 -1.158 1 96.19 125 ARG A C 1
ATOM 954 O O . ARG A 1 125 ? 4.887 -19.734 -2.152 1 96.19 125 ARG A O 1
ATOM 961 N N . GLU A 1 126 ? 4.492 -20.5 -0.105 1 96.94 126 GLU A N 1
ATOM 962 C CA . GLU A 1 126 ? 3.18 -19.859 -0.024 1 96.94 126 GLU A CA 1
ATOM 963 C C . GLU A 1 126 ? 2.975 -19.188 1.327 1 96.94 126 GLU A C 1
ATOM 965 O O . GLU A 1 126 ? 3.617 -19.547 2.314 1 96.94 126 GLU A O 1
ATOM 970 N N . PRO A 1 127 ? 2.1 -18.219 1.397 1 96.56 127 PRO A N 1
ATOM 971 C CA . PRO A 1 127 ? 1.812 -17.578 2.682 1 96.56 127 PRO A CA 1
ATOM 972 C C . PRO A 1 127 ? 1.104 -18.5 3.662 1 96.56 127 PRO A C 1
ATOM 974 O O . PRO A 1 127 ? 0.216 -19.266 3.266 1 96.56 127 PRO A O 1
ATOM 977 N N . ALA A 1 128 ? 1.504 -18.469 4.883 1 95.56 128 ALA A N 1
ATOM 978 C CA . ALA A 1 128 ? 0.824 -19.203 5.949 1 95.56 128 ALA A CA 1
ATOM 979 C C . ALA A 1 128 ? -0.161 -18.312 6.691 1 95.56 128 ALA A C 1
ATOM 981 O O . ALA A 1 128 ? -1.175 -18.781 7.207 1 95.56 128 ALA A O 1
ATOM 982 N N . ASP A 1 129 ? 0.302 -17.016 6.789 1 95.81 129 ASP A N 1
ATOM 983 C CA . ASP A 1 129 ? -0.544 -15.984 7.383 1 95.81 129 ASP A CA 1
ATOM 984 C C . ASP A 1 129 ? -0.338 -14.641 6.688 1 95.81 129 ASP A C 1
ATOM 986 O O . ASP A 1 129 ? 0.706 -14.406 6.078 1 95.81 129 ASP A O 1
ATOM 990 N N . CYS A 1 130 ? -1.393 -13.938 6.762 1 95.81 130 CYS A N 1
ATOM 991 C CA . CYS A 1 130 ? -1.325 -12.648 6.086 1 95.81 130 CYS A CA 1
ATOM 992 C C . CYS A 1 130 ? -1.787 -11.523 7.004 1 95.81 130 CYS A C 1
ATOM 994 O O . CYS A 1 130 ? -2.668 -11.719 7.844 1 95.81 130 CYS A O 1
ATOM 996 N N . GLN A 1 131 ? -1.159 -10.359 6.824 1 93.94 131 GLN A N 1
ATOM 997 C CA . GLN A 1 131 ? -1.545 -9.148 7.547 1 93.94 131 GLN A CA 1
ATOM 998 C C . GLN A 1 131 ? -1.108 -7.898 6.797 1 93.94 131 GLN A C 1
ATOM 1000 O O . GLN A 1 131 ? -0.36 -7.98 5.82 1 93.94 131 GLN A O 1
ATOM 1005 N N . CYS A 1 132 ? -1.71 -6.801 7.215 1 93 132 CYS A N 1
ATOM 1006 C CA . CYS A 1 132 ? -1.286 -5.527 6.645 1 93 132 CYS A CA 1
ATOM 1007 C C . CYS A 1 132 ? 0.012 -5.047 7.281 1 93 132 CYS A C 1
ATOM 1009 O O . CYS A 1 132 ? 0.117 -4.977 8.508 1 93 132 CYS A O 1
ATOM 1011 N N . PHE A 1 133 ? 1.039 -4.75 6.344 1 90.81 133 PHE A N 1
ATOM 1012 C CA . PHE A 1 133 ? 2.322 -4.211 6.777 1 90.81 133 PHE A CA 1
ATOM 1013 C C . PHE A 1 133 ? 2.627 -2.9 6.059 1 90.81 133 PHE A C 1
ATOM 1015 O O . PHE A 1 133 ? 2.141 -2.666 4.953 1 90.81 133 PHE A O 1
ATOM 1022 N N . LYS A 1 134 ? 3.4 -2.043 6.695 1 89.12 134 LYS A N 1
ATOM 1023 C CA . LYS A 1 134 ? 3.799 -0.783 6.074 1 89.12 134 LYS A CA 1
ATOM 1024 C C . LYS A 1 134 ? 4.586 -1.026 4.793 1 89.12 134 LYS A C 1
ATOM 1026 O O . LYS A 1 134 ? 5.43 -1.922 4.738 1 89.12 134 LYS A O 1
ATOM 1031 N N . CYS A 1 135 ? 4.148 -0.184 3.836 1 78.38 135 CYS A N 1
ATOM 1032 C CA . CYS A 1 135 ? 4.824 -0.255 2.547 1 78.38 135 CYS A CA 1
ATOM 1033 C C . CYS A 1 135 ? 6.227 0.338 2.635 1 78.38 135 CYS A C 1
ATOM 1035 O O . CYS A 1 135 ? 6.465 1.268 3.408 1 78.38 135 CYS A O 1
ATOM 1037 N N . GLY A 1 136 ? 7.316 -0.154 1.789 1 63.53 136 GLY A N 1
ATOM 1038 C CA . GLY A 1 136 ? 8.695 0.301 1.823 1 63.53 136 GLY A CA 1
ATOM 1039 C C . GLY A 1 136 ? 9.57 -0.5 2.773 1 63.53 136 GLY A C 1
ATOM 1040 O O . GLY A 1 136 ? 10.797 -0.375 2.758 1 63.53 136 GLY A O 1
ATOM 1041 N N . ASP A 1 137 ? 9.125 -0.842 3.832 1 46.5 137 ASP A N 1
ATOM 1042 C CA . ASP A 1 137 ? 9.977 -1.76 4.586 1 46.5 137 ASP A CA 1
ATOM 1043 C C . ASP A 1 137 ? 10.344 -2.98 3.748 1 46.5 137 ASP A C 1
ATOM 1045 O O . ASP A 1 137 ? 9.805 -4.07 3.955 1 46.5 137 ASP A O 1
ATOM 1049 N N . SER A 1 138 ? 10.203 -2.898 2.631 1 38.34 138 SER A N 1
ATOM 1050 C CA . SER A 1 138 ? 10.68 -4.074 1.905 1 38.34 138 SER A CA 1
ATOM 1051 C C . SER A 1 138 ? 12.094 -4.449 2.326 1 38.34 138 SER A C 1
ATOM 1053 O O . SER A 1 138 ? 13.055 -3.789 1.936 1 38.34 138 SER A O 1
ATOM 1055 N N . THR A 1 139 ? 12.453 -4.594 3.473 1 31.62 139 THR A N 1
ATOM 1056 C CA . THR A 1 139 ? 13.727 -5.262 3.729 1 31.62 139 THR A CA 1
ATOM 1057 C C . THR A 1 139 ? 13.977 -6.363 2.703 1 31.62 139 THR A C 1
ATOM 1059 O O . THR A 1 139 ? 15.031 -6.406 2.074 1 31.62 139 THR A O 1
ATOM 1062 N N . ARG A 1 140 ? 13.602 -7.672 3.074 1 26.44 140 ARG A N 1
ATOM 1063 C CA . ARG A 1 140 ? 14.242 -8.883 2.559 1 26.44 140 ARG A CA 1
ATOM 1064 C C . ARG A 1 140 ? 13.727 -9.219 1.163 1 26.44 140 ARG A C 1
ATOM 1066 O O . ARG A 1 140 ? 12.539 -9.039 0.873 1 26.44 140 ARG A O 1
ATOM 1073 N N . MET B 1 1 ? -68.75 -45.938 -18.188 1 35.38 1 MET B N 1
ATOM 1074 C CA . MET B 1 1 ? -67.875 -44.75 -18.094 1 35.38 1 MET B CA 1
ATOM 1075 C C . MET B 1 1 ? -66.688 -45.031 -17.234 1 35.38 1 MET B C 1
ATOM 1077 O O . MET B 1 1 ? -66.812 -45.25 -16.031 1 35.38 1 MET B O 1
ATOM 1081 N N . TRP B 1 2 ? -65.625 -45.844 -17.828 1 44.75 2 TRP B N 1
ATOM 1082 C CA . TRP B 1 2 ? -64.312 -46.219 -17.328 1 44.75 2 TRP B CA 1
ATOM 1083 C C . TRP B 1 2 ? -63.531 -45 -16.922 1 44.75 2 TRP B C 1
ATOM 1085 O O . TRP B 1 2 ? -63.281 -44.125 -17.75 1 44.75 2 TRP B O 1
ATOM 1095 N N . TRP B 1 3 ? -63.594 -44.531 -15.641 1 48.38 3 TRP B N 1
ATOM 1096 C CA . TRP B 1 3 ? -62.75 -43.531 -14.992 1 48.38 3 TRP B CA 1
ATOM 1097 C C . TRP B 1 3 ? -61.281 -43.906 -15.055 1 48.38 3 TRP B C 1
ATOM 1099 O O . TRP B 1 3 ? -60.875 -44.938 -14.492 1 48.38 3 TRP B O 1
ATOM 1109 N N . CYS B 1 4 ? -60.5 -43.719 -16.156 1 49.5 4 CYS B N 1
ATOM 1110 C CA . CYS B 1 4 ? -59.031 -43.719 -16.281 1 49.5 4 CYS B CA 1
ATOM 1111 C C . CYS B 1 4 ? -58.406 -42.781 -15.242 1 49.5 4 CYS B C 1
ATOM 1113 O O . CYS B 1 4 ? -58.625 -41.594 -15.25 1 49.5 4 CYS B O 1
ATOM 1115 N N . ARG B 1 5 ? -58.156 -43.188 -13.945 1 54.19 5 ARG B N 1
ATOM 1116 C CA . ARG B 1 5 ? -57.344 -42.531 -12.914 1 54.19 5 ARG B CA 1
ATOM 1117 C C . ARG B 1 5 ? -55.906 -42.312 -13.406 1 54.19 5 ARG B C 1
ATOM 1119 O O . ARG B 1 5 ? -55.156 -43.281 -13.586 1 54.19 5 ARG B O 1
ATOM 1126 N N . GLY B 1 6 ? -55.625 -41.406 -14.344 1 52 6 GLY B N 1
ATOM 1127 C CA . GLY B 1 6 ? -54.281 -41.031 -14.734 1 52 6 GLY B CA 1
ATOM 1128 C C . GLY B 1 6 ? -53.375 -40.656 -13.562 1 52 6 GLY B C 1
ATOM 1129 O O . GLY B 1 6 ? -53.75 -39.781 -12.773 1 52 6 GLY B O 1
ATOM 1130 N N . VAL B 1 7 ? -52.562 -41.594 -13.039 1 59.25 7 VAL B N 1
ATOM 1131 C CA . VAL B 1 7 ? -51.5 -41.344 -12.062 1 59.25 7 VAL B CA 1
ATOM 1132 C C . VAL B 1 7 ? -50.531 -40.344 -12.625 1 59.25 7 VAL B C 1
ATOM 1134 O O . VAL B 1 7 ? -49.906 -40.562 -13.664 1 59.25 7 VAL B O 1
ATOM 1137 N N . VAL B 1 8 ? -50.688 -39 -12.305 1 60 8 VAL B N 1
ATOM 1138 C CA . VAL B 1 8 ? -49.719 -37.969 -12.633 1 60 8 VAL B CA 1
ATOM 1139 C C . VAL B 1 8 ? -48.438 -38.188 -11.828 1 60 8 VAL B C 1
ATOM 1141 O O . VAL B 1 8 ? -48.438 -38.156 -10.594 1 60 8 VAL B O 1
ATOM 1144 N N . VAL B 1 9 ? -47.438 -38.875 -12.383 1 62.16 9 VAL B N 1
ATOM 1145 C CA . VAL B 1 9 ? -46.094 -39 -11.797 1 62.16 9 VAL B CA 1
ATOM 1146 C C . VAL B 1 9 ? -45.406 -37.625 -11.828 1 62.16 9 VAL B C 1
ATOM 1148 O O . VAL B 1 9 ? -45.156 -37.094 -12.906 1 62.16 9 VAL B O 1
ATOM 1151 N N . VAL B 1 10 ? -45.406 -36.906 -10.695 1 64.62 10 VAL B N 1
ATOM 1152 C CA . VAL B 1 10 ? -44.625 -35.688 -10.531 1 64.62 10 VAL B CA 1
ATOM 1153 C C . VAL B 1 10 ? -43.156 -36 -10.43 1 64.62 10 VAL B C 1
ATOM 1155 O O . VAL B 1 10 ? -42.719 -36.656 -9.477 1 64.62 10 VAL B O 1
ATOM 1158 N N . VAL B 1 11 ? -42.438 -35.938 -11.547 1 63.53 11 VAL B N 1
ATOM 1159 C CA . VAL B 1 11 ? -40.969 -36.031 -11.547 1 63.53 11 VAL B CA 1
ATOM 1160 C C . VAL B 1 11 ? -40.344 -34.781 -10.938 1 63.53 11 VAL B C 1
ATOM 1162 O O . VAL B 1 11 ? -40.5 -33.688 -11.484 1 63.53 11 VAL B O 1
ATOM 1165 N N . VAL B 1 12 ? -39.938 -34.875 -9.625 1 60.78 12 VAL B N 1
ATOM 1166 C CA . VAL B 1 12 ? -39.188 -33.812 -8.969 1 60.78 12 VAL B CA 1
ATOM 1167 C C . VAL B 1 12 ? -37.781 -33.75 -9.516 1 60.78 12 VAL B C 1
ATOM 1169 O O . VAL B 1 12 ? -36.969 -34.656 -9.289 1 60.78 12 VAL B O 1
ATOM 1172 N N . VAL B 1 13 ? -37.469 -32.938 -10.57 1 59.34 13 VAL B N 1
ATOM 1173 C CA . VAL B 1 13 ? -36.125 -32.656 -11.062 1 59.34 13 VAL B CA 1
ATOM 1174 C C . VAL B 1 13 ? -35.344 -31.875 -10.016 1 59.34 13 VAL B C 1
ATOM 1176 O O . VAL B 1 13 ? -35.656 -30.719 -9.742 1 59.34 13 VAL B O 1
ATOM 1179 N N . VAL B 1 14 ? -34.562 -32.594 -9.141 1 59 14 VAL B N 1
ATOM 1180 C CA . VAL B 1 14 ? -33.594 -31.984 -8.242 1 59 14 VAL B CA 1
ATOM 1181 C C . VAL B 1 14 ? -32.469 -31.375 -9.047 1 59 14 VAL B C 1
ATOM 1183 O O . VAL B 1 14 ? -31.625 -32.094 -9.609 1 59 14 VAL B O 1
ATOM 1186 N N . MET B 1 15 ? -32.562 -30.172 -9.555 1 54.78 15 MET B N 1
ATOM 1187 C CA . MET B 1 15 ? -31.469 -29.406 -10.133 1 54.78 15 MET B CA 1
ATOM 1188 C C . MET B 1 15 ? -30.328 -29.234 -9.125 1 54.78 15 MET B C 1
ATOM 1190 O O . MET B 1 15 ? -30.484 -28.562 -8.109 1 54.78 15 MET B O 1
ATOM 1194 N N . ALA B 1 16 ? -29.375 -30.203 -9.078 1 55.22 16 ALA B N 1
ATOM 1195 C CA . ALA B 1 16 ? -28.109 -30 -8.367 1 55.22 16 ALA B CA 1
ATOM 1196 C C . ALA B 1 16 ? -27.422 -28.719 -8.828 1 55.22 16 ALA B C 1
ATOM 1198 O O . ALA B 1 16 ? -26.922 -28.656 -9.961 1 55.22 16 ALA B O 1
ATOM 1199 N N . VAL B 1 17 ? -27.734 -27.516 -8.297 1 54.34 17 VAL B N 1
ATOM 1200 C CA . VAL B 1 17 ? -26.922 -26.312 -8.477 1 54.34 17 VAL B CA 1
ATOM 1201 C C . VAL B 1 17 ? -25.484 -26.594 -8.055 1 54.34 17 VAL B C 1
ATOM 1203 O O . VAL B 1 17 ? -25.203 -26.812 -6.871 1 54.34 17 VAL B O 1
ATOM 1206 N N . LEU B 1 18 ? -24.656 -27.203 -8.844 1 46.97 18 LEU B N 1
ATOM 1207 C CA . LEU B 1 18 ? -23.219 -27.062 -8.633 1 46.97 18 LEU B CA 1
ATOM 1208 C C . LEU B 1 18 ? -22.859 -25.625 -8.266 1 46.97 18 LEU B C 1
ATOM 1210 O O . LEU B 1 18 ? -22.953 -24.719 -9.094 1 46.97 18 LEU B O 1
ATOM 1214 N N . GLN B 1 19 ? -23.016 -25.344 -7.039 1 47.56 19 GLN B N 1
ATOM 1215 C CA . GLN B 1 19 ? -22.375 -24.109 -6.578 1 47.56 19 GLN B CA 1
ATOM 1216 C C . GLN B 1 19 ? -20.891 -24.094 -6.906 1 47.56 19 GLN B C 1
ATOM 1218 O O . GLN B 1 19 ? -20.125 -24.906 -6.391 1 47.56 19 GLN B O 1
ATOM 1223 N N . ALA B 1 20 ? -20.531 -23.906 -8.211 1 44.19 20 ALA B N 1
ATOM 1224 C CA . ALA B 1 20 ? -19.156 -23.469 -8.391 1 44.19 20 ALA B CA 1
ATOM 1225 C C . ALA B 1 20 ? -18.734 -22.5 -7.285 1 44.19 20 ALA B C 1
ATOM 1227 O O . ALA B 1 20 ? -19.469 -21.547 -6.988 1 44.19 20 ALA B O 1
ATOM 1228 N N . ASP B 1 21 ? -18.078 -22.938 -6.277 1 47.25 21 ASP B N 1
ATOM 1229 C CA . ASP B 1 21 ? -17.453 -22 -5.344 1 47.25 21 ASP B CA 1
ATOM 1230 C C . ASP B 1 21 ? -16.953 -20.75 -6.07 1 47.25 21 ASP B C 1
ATOM 1232 O O . ASP B 1 21 ? -15.969 -20.812 -6.809 1 47.25 21 ASP B O 1
ATOM 1236 N N . THR B 1 22 ? -17.859 -19.969 -6.574 1 44 22 THR B N 1
ATOM 1237 C CA . THR B 1 22 ? -17.406 -18.656 -7.035 1 44 22 THR B CA 1
ATOM 1238 C C . THR B 1 22 ? -16.375 -18.078 -6.082 1 44 22 THR B C 1
ATOM 1240 O O . THR B 1 22 ? -16.625 -17.969 -4.879 1 44 22 THR B O 1
ATOM 1243 N N . VAL B 1 23 ? -15.211 -18.438 -6.203 1 46.19 23 VAL B N 1
ATOM 1244 C CA . VAL B 1 23 ? -14.203 -17.594 -5.543 1 46.19 23 VAL B CA 1
ATOM 1245 C C . VAL B 1 23 ? -14.703 -16.156 -5.469 1 46.19 23 VAL B C 1
ATOM 1247 O O . VAL B 1 23 ? -14.812 -15.477 -6.496 1 46.19 23 VAL B O 1
ATOM 1250 N N . VAL B 1 24 ? -15.781 -15.891 -4.762 1 45.12 24 VAL B N 1
ATOM 1251 C CA . VAL B 1 24 ? -16.25 -14.523 -4.551 1 45.12 24 VAL B CA 1
ATOM 1252 C C . VAL B 1 24 ? -15.07 -13.602 -4.273 1 45.12 24 VAL B C 1
ATOM 1254 O O . VAL B 1 24 ? -14.391 -13.742 -3.256 1 45.12 24 VAL B O 1
ATOM 1257 N N . GLY B 1 25 ? -14.25 -13.344 -5.273 1 50.47 25 GLY B N 1
ATOM 1258 C CA . GLY B 1 25 ? -13.367 -12.219 -4.984 1 50.47 25 GLY B CA 1
ATOM 1259 C C . GLY B 1 25 ? -14.023 -11.148 -4.133 1 50.47 25 GLY B C 1
ATOM 1260 O O . GLY B 1 25 ? -15.133 -10.703 -4.434 1 50.47 25 GLY B O 1
ATOM 1261 N N . ARG B 1 26 ? -13.797 -11.352 -2.777 1 57.97 26 ARG B N 1
ATOM 1262 C CA . ARG B 1 26 ? -14.289 -10.328 -1.866 1 57.97 26 ARG B CA 1
ATOM 1263 C C . ARG B 1 26 ? -14.094 -8.93 -2.445 1 57.97 26 ARG B C 1
ATOM 1265 O O . ARG B 1 26 ? -13.008 -8.609 -2.943 1 57.97 26 ARG B O 1
ATOM 1272 N N . ASN B 1 27 ? -15.078 -8.312 -2.916 1 60.41 27 ASN B N 1
ATOM 1273 C CA . ASN B 1 27 ? -15.031 -6.914 -3.334 1 60.41 27 ASN B CA 1
ATOM 1274 C C . ASN B 1 27 ? -14.539 -6.008 -2.207 1 60.41 27 ASN B C 1
ATOM 1276 O O . ASN B 1 27 ? -15.312 -5.629 -1.325 1 60.41 27 ASN B O 1
ATOM 1280 N N . TYR B 1 28 ? -13.203 -6.086 -2.074 1 68.06 28 TYR B N 1
ATOM 1281 C CA . TYR B 1 28 ? -12.672 -5.129 -1.108 1 68.06 28 TYR B CA 1
ATOM 1282 C C . TYR B 1 28 ? -12.922 -3.697 -1.567 1 68.06 28 TYR B C 1
ATOM 1284 O O . TYR B 1 28 ? -12.727 -3.373 -2.742 1 68.06 28 TYR B O 1
ATOM 1292 N N . GLY B 1 29 ? -13.961 -3.158 -1.196 1 61.59 29 GLY B N 1
ATOM 1293 C CA . GLY B 1 29 ? -14.25 -1.783 -1.574 1 61.59 29 GLY B CA 1
ATOM 1294 C C . GLY B 1 29 ? -13.031 -0.875 -1.484 1 61.59 29 GLY B C 1
ATOM 1295 O O . GLY B 1 29 ? -12.188 -1.043 -0.601 1 61.59 29 GLY B O 1
ATOM 1296 N N . MET B 1 30 ? -12.57 -0.354 -2.717 1 70.25 30 MET B N 1
ATOM 1297 C CA . MET B 1 30 ? -11.578 0.714 -2.725 1 70.25 30 MET B CA 1
ATOM 1298 C C . MET B 1 30 ? -12.188 2.033 -2.268 1 70.25 30 MET B C 1
ATOM 1300 O O . MET B 1 30 ? -13.109 2.551 -2.904 1 70.25 30 MET B O 1
ATOM 1304 N N . GLU B 1 31 ? -11.82 2.352 -1.104 1 84 31 GLU B N 1
ATOM 1305 C CA . GLU B 1 31 ? -12.305 3.654 -0.657 1 84 31 GLU B CA 1
ATOM 1306 C C . GLU B 1 31 ? -11.148 4.586 -0.309 1 84 31 GLU B C 1
ATOM 1308 O O . GLU B 1 31 ? -10.406 4.336 0.646 1 84 31 GLU B O 1
ATOM 1313 N N . CYS B 1 32 ? -10.75 5.387 -1.205 1 92.31 32 CYS B N 1
ATOM 1314 C CA . CYS B 1 32 ? -9.805 6.477 -0.985 1 92.31 32 CYS B CA 1
ATOM 1315 C C . CYS B 1 32 ? -10.461 7.828 -1.251 1 92.31 32 CYS B C 1
ATOM 1317 O O . CYS B 1 32 ? -10.922 8.094 -2.361 1 92.31 32 CYS B O 1
ATOM 1319 N N . GLU B 1 33 ? -10.469 8.648 -0.198 1 93.69 33 GLU B N 1
ATOM 1320 C CA . GLU B 1 33 ? -11.188 9.922 -0.307 1 93.69 33 GLU B CA 1
ATOM 1321 C C . GLU B 1 33 ? -10.305 11.086 0.128 1 93.69 33 GLU B C 1
ATOM 1323 O O . GLU B 1 33 ? -9.336 10.898 0.868 1 93.69 33 GLU B O 1
ATOM 1328 N N . THR B 1 34 ? -10.656 12.227 -0.461 1 96.31 34 THR B N 1
ATOM 1329 C CA . THR B 1 34 ? -10.078 13.477 0.023 1 96.31 34 THR B CA 1
ATOM 1330 C C . THR B 1 34 ? -10.867 14.008 1.216 1 96.31 34 THR B C 1
ATOM 1332 O O . THR B 1 34 ? -12.055 14.312 1.092 1 96.31 34 THR B O 1
ATOM 1335 N N . LEU B 1 35 ? -10.25 14.086 2.338 1 95.5 35 LEU B N 1
ATOM 1336 C CA . LEU B 1 35 ? -10.93 14.484 3.566 1 95.5 35 LEU B CA 1
ATOM 1337 C C . LEU B 1 35 ? -10.305 15.742 4.152 1 95.5 35 LEU B C 1
ATOM 1339 O O . LEU B 1 35 ? -9.086 15.938 4.055 1 95.5 35 LEU B O 1
ATOM 1343 N N . PRO B 1 36 ? -11.164 16.594 4.719 1 96.19 36 PRO B N 1
ATOM 1344 C CA . PRO B 1 36 ? -10.594 17.734 5.43 1 96.19 36 PRO B CA 1
ATOM 1345 C C . PRO B 1 36 ? -9.922 17.344 6.742 1 96.19 36 PRO B C 1
ATOM 1347 O O . PRO B 1 36 ? -10.352 16.391 7.395 1 96.19 36 PRO B O 1
ATOM 1350 N N . SER B 1 37 ? -8.859 17.984 7.039 1 96.12 37 SER B N 1
ATOM 1351 C CA . SER B 1 37 ? -8.148 17.812 8.297 1 96.12 37 SER B CA 1
ATOM 1352 C C . SER B 1 37 ? -7.512 19.109 8.766 1 96.12 37 SER B C 1
ATOM 1354 O O . SER B 1 37 ? -7.52 20.109 8.031 1 96.12 37 SER B O 1
ATOM 1356 N N . THR B 1 38 ? -7.129 19.109 10.016 1 97.19 38 THR B N 1
ATOM 1357 C CA . THR B 1 38 ? -6.445 20.266 10.562 1 97.19 38 THR B CA 1
ATOM 1358 C C . THR B 1 38 ? -5.043 19.891 11.047 1 97.19 38 THR B C 1
ATOM 1360 O O . THR B 1 38 ? -4.863 18.891 11.734 1 97.19 38 THR B O 1
ATOM 1363 N N . ILE B 1 39 ? -4.074 20.734 10.68 1 96.44 39 ILE B N 1
ATOM 1364 C CA . ILE B 1 39 ? -2.719 20.5 11.164 1 96.44 39 ILE B CA 1
ATOM 1365 C C . ILE B 1 39 ? -2.209 21.734 11.906 1 96.44 39 ILE B C 1
ATOM 1367 O O . ILE B 1 39 ? -2.678 22.844 11.656 1 96.44 39 ILE B O 1
ATOM 1371 N N . HIS B 1 40 ? -1.266 21.438 12.812 1 96.62 40 HIS B N 1
ATOM 1372 C CA . HIS B 1 40 ? -0.587 22.516 13.539 1 96.62 40 HIS B CA 1
ATOM 1373 C C . HIS B 1 40 ? 0.768 22.828 12.914 1 96.62 40 HIS B C 1
ATOM 1375 O O . HIS B 1 40 ? 1.609 21.938 12.758 1 96.62 40 HIS B O 1
ATOM 1381 N N . ILE B 1 41 ? 0.929 24.047 12.555 1 96.44 41 ILE B N 1
ATOM 1382 C CA . ILE B 1 41 ? 2.193 24.469 11.953 1 96.44 41 ILE B CA 1
ATOM 1383 C C . ILE B 1 41 ? 2.938 25.391 12.906 1 96.44 41 ILE B C 1
ATOM 1385 O O . ILE B 1 41 ? 2.354 26.344 13.445 1 96.44 41 ILE B O 1
ATOM 1389 N N . SER B 1 42 ? 4.211 25.062 13.141 1 95.88 42 SER B N 1
ATOM 1390 C CA . SER B 1 42 ? 5.105 25.906 13.922 1 95.88 42 SER B CA 1
ATOM 1391 C C . SER B 1 42 ? 6.414 26.172 13.188 1 95.88 42 SER B C 1
ATOM 1393 O O . SER B 1 42 ? 7.129 25.219 12.836 1 95.88 42 SER B O 1
ATOM 1395 N N . LYS B 1 43 ? 6.703 27.422 13.008 1 95 43 LYS B N 1
ATOM 1396 C CA . LYS B 1 43 ? 7.922 27.781 12.281 1 95 43 LYS B CA 1
ATOM 1397 C C . LYS B 1 43 ? 8.805 28.703 13.117 1 95 43 LYS B C 1
ATOM 1399 O O . LYS B 1 43 ? 8.336 29.703 13.656 1 95 43 LYS B O 1
ATOM 1404 N N . GLU B 1 44 ? 10.07 28.219 13.141 1 93.75 44 GLU B N 1
ATOM 1405 C CA . GLU B 1 44 ? 11.047 29.016 13.883 1 93.75 44 GLU B CA 1
ATOM 1406 C C . GLU B 1 44 ? 11.953 29.797 12.93 1 93.75 44 GLU B C 1
ATOM 1408 O O . GLU B 1 44 ? 12.312 29.297 11.859 1 93.75 44 GLU B O 1
ATOM 1413 N N . GLU B 1 45 ? 12.266 31 13.344 1 94.5 45 GLU B N 1
ATOM 1414 C CA . GLU B 1 45 ? 13.211 31.844 12.625 1 94.5 45 GLU B CA 1
ATOM 1415 C C . GLU B 1 45 ? 14.375 32.25 13.523 1 94.5 45 GLU B C 1
ATOM 1417 O O . GLU B 1 45 ? 14.156 32.719 14.641 1 94.5 45 GLU B O 1
ATOM 1422 N N . TYR B 1 46 ? 15.617 31.953 13 1 94.25 46 TYR B N 1
ATOM 1423 C CA . TYR B 1 46 ? 16.812 32.281 13.758 1 94.25 46 TYR B CA 1
ATOM 1424 C C . TYR B 1 46 ? 17.609 33.375 13.055 1 94.25 46 TYR B C 1
ATOM 1426 O O . TYR B 1 46 ? 17.578 33.5 11.828 1 94.25 46 TYR B O 1
ATOM 1434 N N . ASP B 1 47 ? 18.281 34.188 13.773 1 92.44 47 ASP B N 1
ATOM 1435 C CA . ASP B 1 47 ? 19.156 35.188 13.188 1 92.44 47 ASP B CA 1
ATOM 1436 C C . ASP B 1 47 ? 20.531 34.594 12.859 1 92.44 47 ASP B C 1
ATOM 1438 O O . ASP B 1 47 ? 20.75 33.406 13.023 1 92.44 47 ASP B O 1
ATOM 1442 N N . ASP B 1 48 ? 21.453 35.406 12.336 1 94.75 48 ASP B N 1
ATOM 1443 C CA . ASP B 1 48 ? 22.75 34.969 11.859 1 94.75 48 ASP B CA 1
ATOM 1444 C C . ASP B 1 48 ? 23.625 34.469 13.023 1 94.75 48 ASP B C 1
ATOM 1446 O O . ASP B 1 48 ? 24.594 33.75 12.82 1 94.75 48 ASP B O 1
ATOM 1450 N N . THR B 1 49 ? 23.328 34.844 14.266 1 94.31 49 THR B N 1
ATOM 1451 C CA . THR B 1 49 ? 24.109 34.438 15.438 1 94.31 49 THR B CA 1
ATOM 1452 C C . THR B 1 49 ? 23.531 33.188 16.078 1 94.31 49 THR B C 1
ATOM 1454 O O . THR B 1 49 ? 24.016 32.719 17.109 1 94.31 49 THR B O 1
ATOM 1457 N N . GLY B 1 50 ? 22.406 32.656 15.602 1 92.88 50 GLY B N 1
ATOM 1458 C CA . GLY B 1 50 ? 21.797 31.453 16.109 1 92.88 50 GLY B CA 1
ATOM 1459 C C . GLY B 1 50 ? 20.781 31.703 17.203 1 92.88 50 GLY B C 1
ATOM 1460 O O . GLY B 1 50 ? 20.391 30.766 17.922 1 92.88 50 GLY B O 1
ATOM 1461 N N . ARG B 1 51 ? 20.5 32.938 17.328 1 92.62 51 ARG B N 1
ATOM 1462 C CA . ARG B 1 51 ? 19.5 33.281 18.328 1 92.62 51 ARG B CA 1
ATOM 1463 C C . ARG B 1 51 ? 18.094 33.25 17.734 1 92.62 51 ARG B C 1
ATOM 1465 O O . ARG B 1 51 ? 17.891 33.688 16.594 1 92.62 51 ARG B O 1
ATOM 1472 N N . LEU B 1 52 ? 17.141 32.781 18.516 1 93.94 52 LEU B N 1
ATOM 1473 C CA . LEU B 1 52 ? 15.758 32.688 18.062 1 93.94 52 LEU B CA 1
ATOM 1474 C C . LEU B 1 52 ? 15.133 34.094 17.953 1 93.94 52 LEU B C 1
ATOM 1476 O O . LEU B 1 52 ? 15.094 34.812 18.938 1 93.94 52 LEU B O 1
ATOM 1480 N N . VAL B 1 53 ? 14.711 34.375 16.688 1 93.12 53 VAL B N 1
ATOM 1481 C CA . VAL B 1 53 ? 14.07 35.656 16.422 1 93.12 53 VAL B CA 1
ATOM 1482 C C . VAL B 1 53 ? 12.57 35.562 16.703 1 93.12 53 VAL B C 1
ATOM 1484 O O . VAL B 1 53 ? 12 36.406 17.391 1 93.12 53 VAL B O 1
ATOM 1487 N N . ARG B 1 54 ? 11.977 34.5 16.219 1 95.62 54 ARG B N 1
ATOM 1488 C CA . ARG B 1 54 ? 10.547 34.312 16.469 1 95.62 54 ARG B CA 1
ATOM 1489 C C . ARG B 1 54 ? 10.117 32.906 16.156 1 95.62 54 ARG B C 1
ATOM 1491 O O . ARG B 1 54 ? 10.797 32.188 15.422 1 95.62 54 ARG B O 1
ATOM 1498 N N . VAL B 1 55 ? 9.094 32.5 16.859 1 96.12 55 VAL B N 1
ATOM 1499 C CA . VAL B 1 55 ? 8.352 31.281 16.578 1 96.12 55 VAL B CA 1
ATOM 1500 C C . VAL B 1 55 ? 6.891 31.609 16.297 1 96.12 55 VAL B C 1
ATOM 1502 O O . VAL B 1 55 ? 6.238 32.281 17.094 1 96.12 55 VAL B O 1
ATOM 1505 N N . CYS B 1 56 ? 6.535 31.266 15.109 1 97.25 56 CYS B N 1
ATOM 1506 C CA . CYS B 1 56 ? 5.141 31.5 14.766 1 97.25 56 CYS B CA 1
ATOM 1507 C C . CYS B 1 56 ? 4.383 30.188 14.586 1 97.25 56 CYS B C 1
ATOM 1509 O O . CYS B 1 56 ? 4.941 29.219 14.094 1 97.25 56 CYS B O 1
ATOM 1511 N N . GLU B 1 57 ? 3.092 30.172 15.031 1 96.44 57 GLU B N 1
ATOM 1512 C CA . GLU B 1 57 ? 2.285 28.969 14.953 1 96.44 57 GLU B CA 1
ATOM 1513 C C . GLU B 1 57 ? 0.862 29.281 14.5 1 96.44 57 GLU B C 1
ATOM 1515 O O . GLU B 1 57 ? 0.4 30.406 14.625 1 96.44 57 GLU B O 1
ATOM 1520 N N . GLU B 1 58 ? 0.22 28.312 13.938 1 96.88 58 GLU B N 1
ATOM 1521 C CA . GLU B 1 58 ? -1.163 28.422 13.484 1 96.88 58 GLU B CA 1
ATOM 1522 C C . GLU B 1 58 ? -1.771 27.047 13.234 1 96.88 58 GLU B C 1
ATOM 1524 O O . GLU B 1 58 ? -1.062 26.109 12.875 1 96.88 58 GLU B O 1
ATOM 1529 N N . ASP B 1 59 ? -3.102 26.891 13.516 1 97.31 59 ASP B N 1
ATOM 1530 C CA . ASP B 1 59 ? -3.857 25.734 13.047 1 97.31 59 ASP B CA 1
ATOM 1531 C C . ASP B 1 59 ? -4.426 25.984 11.648 1 97.31 59 ASP B C 1
ATOM 1533 O O . ASP B 1 59 ? -5.129 26.969 11.422 1 97.31 59 ASP B O 1
ATOM 1537 N N . VAL B 1 60 ? -4.113 25.031 10.836 1 96.94 60 VAL B N 1
ATOM 1538 C CA . VAL B 1 60 ? -4.484 25.234 9.438 1 96.94 60 VAL B CA 1
ATOM 1539 C C . VAL B 1 60 ? -5.324 24.062 8.945 1 96.94 60 VAL B C 1
ATOM 1541 O O . VAL B 1 60 ? -4.965 22.906 9.156 1 96.94 60 VAL B O 1
ATOM 1544 N N . ALA B 1 61 ? -6.453 24.406 8.305 1 96.56 61 ALA B N 1
ATOM 1545 C CA . ALA B 1 61 ? -7.258 23.375 7.648 1 96.56 61 ALA B CA 1
ATOM 1546 C C . ALA B 1 61 ? -6.637 22.969 6.316 1 96.56 61 ALA B C 1
ATOM 1548 O O . ALA B 1 61 ? -6.332 23.812 5.473 1 96.56 61 ALA B O 1
ATOM 1549 N N . VAL B 1 62 ? -6.453 21.625 6.211 1 96.81 62 VAL B N 1
ATOM 1550 C CA . VAL B 1 62 ? -5.883 21.109 4.969 1 96.81 62 VAL B CA 1
ATOM 1551 C C . VAL B 1 62 ? -6.633 19.844 4.547 1 96.81 62 VAL B C 1
ATOM 1553 O O . VAL B 1 62 ? -7.344 19.234 5.355 1 96.81 62 VAL B O 1
ATOM 1556 N N . ASN B 1 63 ? -6.387 19.516 3.271 1 97.31 63 ASN B N 1
ATOM 1557 C CA . ASN B 1 63 ? -6.91 18.234 2.781 1 97.31 63 ASN B CA 1
ATOM 1558 C C . ASN B 1 63 ? -5.91 17.109 2.99 1 97.31 63 ASN B C 1
ATOM 1560 O O . ASN B 1 63 ? -4.699 17.312 2.896 1 97.31 63 ASN B O 1
ATOM 1564 N N . LYS B 1 64 ? -6.457 15.977 3.271 1 96.88 64 LYS B N 1
ATOM 1565 C CA . LYS B 1 64 ? -5.648 14.766 3.348 1 96.88 64 LYS B CA 1
ATOM 1566 C C . LYS B 1 64 ? -6.266 13.641 2.527 1 96.88 64 LYS B C 1
ATOM 1568 O O . LYS B 1 64 ? -7.438 13.711 2.15 1 96.88 64 LYS B O 1
ATOM 1573 N N . CYS B 1 65 ? -5.422 12.672 2.242 1 95.88 65 CYS B N 1
ATOM 1574 C CA . CYS B 1 65 ? -5.906 11.453 1.61 1 95.88 65 CYS B CA 1
ATOM 1575 C C . CYS B 1 65 ? -5.969 10.305 2.615 1 95.88 65 CYS B C 1
ATOM 1577 O O . CYS B 1 65 ? -4.992 10.031 3.314 1 95.88 65 CYS B O 1
ATOM 1579 N N . GLU B 1 66 ? -7.109 9.703 2.65 1 93.75 66 GLU B N 1
ATOM 1580 C CA . GLU B 1 66 ? -7.281 8.562 3.547 1 93.75 66 GLU B CA 1
ATOM 1581 C C . GLU B 1 66 ? -8.258 7.547 2.969 1 93.75 66 GLU B C 1
ATOM 1583 O O . GLU B 1 66 ? -9.266 7.922 2.365 1 93.75 66 GLU B O 1
ATOM 1588 N N . GLY B 1 67 ? -7.84 6.266 3.285 1 93.06 67 GLY B N 1
ATOM 1589 C CA . GLY B 1 67 ? -8.711 5.199 2.82 1 93.06 67 GLY B CA 1
ATOM 1590 C C . GLY B 1 67 ? -8.086 3.824 2.932 1 93.06 67 GLY B C 1
ATOM 1591 O O . GLY B 1 67 ? -7.227 3.596 3.785 1 93.06 67 GLY B O 1
ATOM 1592 N N . ALA B 1 68 ? -8.734 2.877 2.24 1 92.12 68 ALA B N 1
ATOM 1593 C CA . ALA B 1 68 ? -8.242 1.505 2.135 1 92.12 68 ALA B CA 1
ATOM 1594 C C . ALA B 1 68 ? -8.18 1.056 0.678 1 92.12 68 ALA B C 1
ATOM 1596 O O . ALA B 1 68 ? -9.125 1.265 -0.084 1 92.12 68 ALA B O 1
ATOM 1597 N N . CYS B 1 69 ? -7.047 0.528 0.358 1 91.19 69 CYS B N 1
ATOM 1598 C CA . CYS B 1 69 ? -6.828 0.1 -1.02 1 91.19 69 CYS B CA 1
ATOM 1599 C C . CYS B 1 69 ? -6.555 -1.397 -1.088 1 91.19 69 CYS B C 1
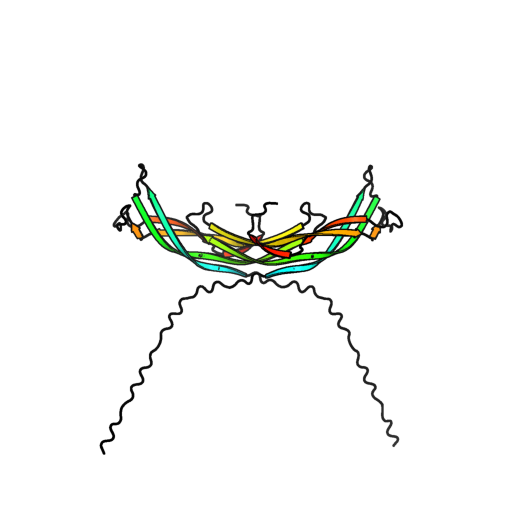ATOM 1601 O O . CYS B 1 69 ? -5.992 -1.974 -0.156 1 91.19 69 CYS B O 1
ATOM 1603 N N . VAL B 1 70 ? -6.879 -1.917 -2.24 1 91.44 70 VAL B N 1
ATOM 1604 C CA . VAL B 1 70 ? -6.734 -3.355 -2.439 1 91.44 70 VAL B CA 1
ATOM 1605 C C . VAL B 1 70 ? -5.258 -3.711 -2.586 1 91.44 70 VAL B C 1
ATOM 1607 O O . VAL B 1 70 ? -4.48 -2.941 -3.154 1 91.44 70 VAL B O 1
ATOM 1610 N N . SER B 1 71 ? -4.949 -4.859 -1.995 1 92.31 71 SER B N 1
ATOM 1611 C CA . SER B 1 71 ? -3.604 -5.414 -2.127 1 92.31 71 SER B CA 1
ATOM 1612 C C . SER B 1 71 ? -3.629 -6.938 -2.117 1 92.31 71 SER B C 1
ATOM 1614 O O . SER B 1 71 ? -4.492 -7.547 -1.479 1 92.31 71 SER B O 1
ATOM 1616 N N . LYS B 1 72 ? -2.715 -7.473 -2.852 1 93.19 72 LYS B N 1
ATOM 1617 C CA . LYS B 1 72 ? -2.678 -8.93 -2.947 1 93.19 72 LYS B CA 1
ATOM 1618 C C . LYS B 1 72 ? -1.254 -9.43 -3.176 1 93.19 72 LYS B C 1
ATOM 1620 O O . LYS B 1 72 ? -0.438 -8.734 -3.787 1 93.19 72 LYS B O 1
ATOM 1625 N N . VAL B 1 73 ? -1.021 -10.633 -2.701 1 94.25 73 VAL B N 1
ATOM 1626 C CA . VAL B 1 73 ? 0.243 -11.336 -2.904 1 94.25 73 VAL B CA 1
ATOM 1627 C C . VAL B 1 73 ? -0.023 -12.82 -3.166 1 94.25 73 VAL B C 1
ATOM 1629 O O . VAL B 1 73 ? -0.736 -13.469 -2.4 1 94.25 73 VAL B O 1
ATOM 1632 N N . GLN B 1 74 ? 0.513 -13.234 -4.238 1 95.06 74 GLN B N 1
ATOM 1633 C CA . GLN B 1 74 ? 0.32 -14.641 -4.574 1 95.06 74 GLN B CA 1
ATOM 1634 C C . GLN B 1 74 ? 1.623 -15.281 -5.047 1 95.06 74 GLN B C 1
ATOM 1636 O O . GLN B 1 74 ? 2.445 -14.617 -5.688 1 95.06 74 GLN B O 1
ATOM 1641 N N . PRO B 1 75 ? 1.814 -16.594 -4.785 1 95.19 75 PRO B N 1
ATOM 1642 C CA . PRO B 1 75 ? 3.008 -17.297 -5.266 1 95.19 75 PRO B CA 1
ATOM 1643 C C . PRO B 1 75 ? 3.088 -17.344 -6.789 1 95.19 75 PRO B C 1
ATOM 1645 O O . PRO B 1 75 ? 2.055 -17.359 -7.465 1 95.19 75 PRO B O 1
ATOM 1648 N N . SER B 1 76 ? 4.352 -17.25 -7.258 1 92.81 76 SER B N 1
ATOM 1649 C CA . SER B 1 76 ? 4.609 -17.359 -8.688 1 92.81 76 SER B CA 1
ATOM 1650 C C . SER B 1 76 ? 5.969 -18 -8.953 1 92.81 76 SER B C 1
ATOM 1652 O O . SER B 1 76 ? 6.996 -17.516 -8.477 1 92.81 76 SER B O 1
ATOM 1654 N N . VAL B 1 77 ? 5.949 -18.969 -9.734 1 90.81 77 VAL B N 1
ATOM 1655 C CA . VAL B 1 77 ? 7.188 -19.688 -10.016 1 90.81 77 VAL B CA 1
ATOM 1656 C C . VAL B 1 77 ? 7.984 -18.953 -11.086 1 90.81 77 VAL B C 1
ATOM 1658 O O . VAL B 1 77 ? 9.195 -19.141 -11.203 1 90.81 77 VAL B O 1
ATOM 1661 N N . ASN B 1 78 ? 7.336 -18.094 -11.797 1 87.06 78 ASN B N 1
ATOM 1662 C CA . 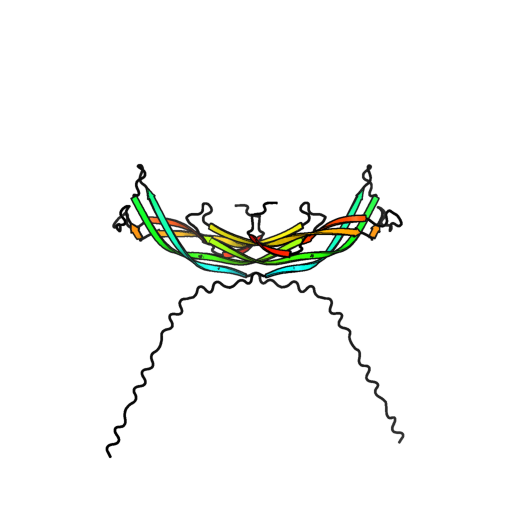ASN B 1 78 ? 7.984 -17.422 -12.922 1 87.06 78 ASN B CA 1
ATOM 1663 C C . ASN B 1 78 ? 8.484 -16.031 -12.539 1 87.06 78 ASN B C 1
ATOM 1665 O O . ASN B 1 78 ? 9 -15.297 -13.383 1 87.06 78 ASN B O 1
ATOM 1669 N N . THR B 1 79 ? 8.211 -15.602 -11.406 1 90.69 79 THR B N 1
ATOM 1670 C CA . THR B 1 79 ? 8.711 -14.32 -10.914 1 90.69 79 THR B CA 1
ATOM 1671 C C . THR B 1 79 ? 9.977 -14.523 -10.078 1 90.69 79 THR B C 1
ATOM 1673 O O . THR B 1 79 ? 10.055 -15.445 -9.266 1 90.69 79 THR B O 1
ATOM 1676 N N . PRO B 1 80 ? 10.977 -13.758 -10.281 1 89.12 80 PRO B N 1
ATOM 1677 C CA . PRO B 1 80 ? 12.227 -13.93 -9.539 1 89.12 80 PRO B CA 1
ATOM 1678 C C . PRO B 1 80 ? 12.031 -13.891 -8.031 1 89.12 80 PRO B C 1
ATOM 1680 O O . PRO B 1 80 ? 12.711 -14.609 -7.293 1 89.12 80 PRO B O 1
ATOM 1683 N N . SER B 1 81 ? 11.102 -13.164 -7.523 1 87.56 81 SER B N 1
ATOM 1684 C CA . SER B 1 81 ? 10.859 -13.078 -6.09 1 87.56 81 SER B CA 1
ATOM 1685 C C . SER B 1 81 ? 10.07 -14.281 -5.586 1 87.56 81 SER B C 1
ATOM 1687 O O . SER B 1 81 ? 10 -14.523 -4.383 1 87.56 81 SER B O 1
ATOM 1689 N N . GLY B 1 82 ? 9.492 -15.031 -6.531 1 91.69 82 GLY B N 1
ATOM 1690 C CA . GLY B 1 82 ? 8.633 -16.156 -6.156 1 91.69 82 GLY B CA 1
ATOM 1691 C C . GLY B 1 82 ? 7.195 -15.734 -5.902 1 91.69 82 GLY B C 1
ATOM 1692 O O . GLY B 1 82 ? 6.352 -16.578 -5.598 1 91.69 82 GLY B O 1
ATOM 1693 N N . PHE B 1 83 ? 6.992 -14.344 -6.086 1 94.06 83 PHE B N 1
ATOM 1694 C CA . PHE B 1 83 ? 5.66 -13.844 -5.773 1 94.06 83 PHE B CA 1
ATOM 1695 C C . PHE B 1 83 ? 5.227 -12.789 -6.785 1 94.06 83 PHE B C 1
ATOM 1697 O O . PHE B 1 83 ? 6.055 -12.031 -7.293 1 94.06 83 PHE B O 1
ATOM 1704 N N . LEU B 1 84 ? 3.912 -12.812 -7.098 1 92.75 84 LEU B N 1
ATOM 1705 C CA . LEU B 1 84 ? 3.242 -11.695 -7.758 1 92.75 84 LEU B CA 1
ATOM 1706 C C . LEU B 1 84 ? 2.604 -10.766 -6.73 1 92.75 84 LEU B C 1
ATOM 1708 O O . LEU B 1 84 ? 1.742 -11.188 -5.957 1 92.75 84 LEU B O 1
ATOM 1712 N N . LYS B 1 85 ? 3.012 -9.594 -6.773 1 90.81 85 LYS B N 1
ATOM 1713 C CA . LYS B 1 85 ? 2.549 -8.648 -5.766 1 90.81 85 LYS B CA 1
ATOM 1714 C C . LYS B 1 85 ? 1.853 -7.453 -6.41 1 90.81 85 LYS B C 1
ATOM 1716 O O . LYS B 1 85 ? 2.299 -6.949 -7.441 1 90.81 85 LYS B O 1
ATOM 1721 N N . ASP B 1 86 ? 0.74 -7.129 -5.84 1 90.25 86 ASP B N 1
ATOM 1722 C CA . ASP B 1 86 ? -0.004 -5.926 -6.199 1 90.25 86 ASP B CA 1
ATOM 1723 C C . ASP B 1 86 ? -0.438 -5.156 -4.953 1 90.25 86 ASP B C 1
ATOM 1725 O O . ASP B 1 86 ? -1.296 -5.617 -4.199 1 90.25 86 ASP B O 1
ATOM 1729 N N . CYS B 1 87 ? 0.187 -4.105 -4.742 1 89.75 87 CYS B N 1
ATOM 1730 C CA . CYS B 1 87 ? -0.122 -3.25 -3.602 1 89.75 87 CYS B CA 1
ATOM 1731 C C . CYS B 1 87 ? -0.451 -1.833 -4.055 1 89.75 87 CYS B C 1
ATOM 1733 O O . CYS B 1 87 ? 0.262 -1.259 -4.879 1 89.75 87 CYS B O 1
ATOM 1735 N N . ARG B 1 88 ? -1.482 -1.317 -3.574 1 90.12 88 ARG B N 1
ATOM 1736 C CA . ARG B 1 88 ? -1.917 0.038 -3.898 1 90.12 88 ARG B CA 1
ATOM 1737 C C . ARG B 1 88 ? -2.08 0.877 -2.635 1 90.12 88 ARG B C 1
ATOM 1739 O O . ARG B 1 88 ? -2.49 0.365 -1.592 1 90.12 88 ARG B O 1
ATOM 1746 N N . CYS B 1 89 ? -1.84 2.162 -2.781 1 90.81 89 CYS B N 1
ATOM 1747 C CA . CYS B 1 89 ? -1.948 3.076 -1.649 1 90.81 89 CYS B CA 1
ATOM 1748 C C . CYS B 1 89 ? -2.75 4.316 -2.023 1 90.81 89 CYS B C 1
ATOM 1750 O O . CYS B 1 89 ? -2.703 4.77 -3.17 1 90.81 89 CYS B O 1
ATOM 1752 N N . CYS B 1 90 ? -3.322 4.844 -1.009 1 92.56 90 CYS B N 1
ATOM 1753 C CA . CYS B 1 90 ? -4.094 6.07 -1.18 1 92.56 90 CYS B CA 1
ATOM 1754 C C . CYS B 1 90 ? -3.178 7.281 -1.277 1 92.56 90 CYS B C 1
ATOM 1756 O O . CYS B 1 90 ? -2.441 7.586 -0.338 1 92.56 90 CYS B O 1
ATOM 1758 N N . ARG B 1 91 ? -3.303 7.926 -2.502 1 91.81 91 ARG B N 1
ATOM 1759 C CA . ARG B 1 91 ? -2.414 9.062 -2.721 1 91.81 91 ARG B CA 1
ATOM 1760 C C . ARG B 1 91 ? -3.094 10.133 -3.564 1 91.81 91 ARG B C 1
ATOM 1762 O O . ARG B 1 91 ? -4.195 9.922 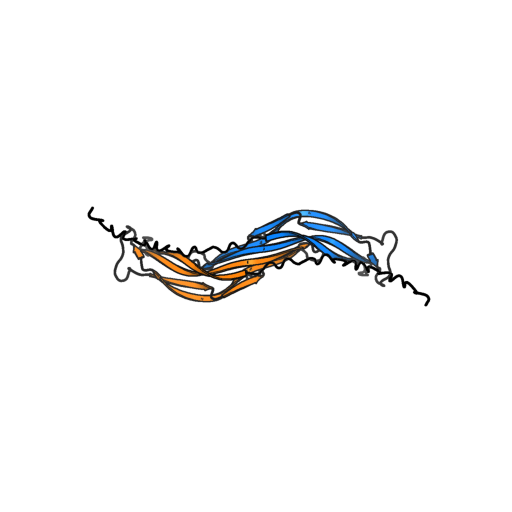-4.078 1 91.81 91 ARG B O 1
ATOM 1769 N N . GLU B 1 92 ? -2.387 11.25 -3.58 1 93 92 GLU B N 1
ATOM 1770 C CA . GLU B 1 92 ? -2.91 12.414 -4.285 1 93 92 GLU B CA 1
ATOM 1771 C C . GLU B 1 92 ? -2.85 12.211 -5.797 1 93 92 GLU B C 1
ATOM 1773 O O . GLU B 1 92 ? -1.891 11.641 -6.316 1 93 92 GLU B O 1
ATOM 1778 N N . VAL B 1 93 ? -3.879 12.68 -6.5 1 93.81 93 VAL B N 1
ATOM 1779 C CA . VAL B 1 93 ? -3.861 12.719 -7.957 1 93.81 93 VAL B CA 1
ATOM 1780 C C . VAL B 1 93 ? -3.15 13.984 -8.43 1 93.81 93 VAL B C 1
ATOM 1782 O O . VAL B 1 93 ? -2.281 13.922 -9.305 1 93.81 93 VAL B O 1
ATOM 1785 N N . HIS B 1 94 ? -3.541 15.102 -7.762 1 95.12 94 HIS B N 1
ATOM 1786 C CA . HIS B 1 94 ? -2.957 16.422 -8 1 95.12 94 HIS B CA 1
ATOM 1787 C C . HIS B 1 94 ? -2.762 17.188 -6.699 1 95.12 94 HIS B C 1
ATOM 1789 O O . HIS B 1 94 ? -3.365 16.844 -5.68 1 95.12 94 HIS B O 1
ATOM 1795 N N . LEU B 1 95 ? -1.834 18.062 -6.809 1 96.12 95 LEU B N 1
ATOM 1796 C CA . LEU B 1 95 ? -1.527 18.891 -5.645 1 96.12 95 LEU B CA 1
ATOM 1797 C C . LEU B 1 95 ? -1.977 20.328 -5.867 1 96.12 95 LEU B C 1
ATOM 1799 O O . LEU B 1 95 ? -1.957 20.828 -7 1 96.12 95 LEU B O 1
ATOM 1803 N N . ARG B 1 96 ? -2.395 20.938 -4.824 1 96.5 96 ARG B N 1
ATOM 1804 C CA . ARG B 1 96 ? -2.732 22.359 -4.812 1 96.5 96 ARG B CA 1
ATOM 1805 C C . ARG B 1 96 ? -1.811 23.125 -3.875 1 96.5 96 ARG B C 1
ATOM 1807 O O . ARG B 1 96 ? -1.633 22.75 -2.715 1 96.5 96 ARG B O 1
ATOM 1814 N N . ALA B 1 97 ? -1.365 24.266 -4.398 1 96.06 97 ALA B N 1
ATOM 1815 C CA . ALA B 1 97 ? -0.499 25.109 -3.576 1 96.06 97 ALA B CA 1
ATOM 1816 C C . ALA B 1 97 ? -1.318 26.062 -2.707 1 96.06 97 ALA B C 1
ATOM 1818 O O . ALA B 1 97 ? -2.336 26.594 -3.15 1 96.06 97 ALA B O 1
ATOM 1819 N N . ARG B 1 98 ? -0.76 26.141 -1.482 1 95.62 98 ARG B N 1
ATOM 1820 C CA . ARG B 1 98 ? -1.403 27.047 -0.534 1 95.62 98 ARG B CA 1
ATOM 1821 C C . ARG B 1 98 ? -0.381 27.969 0.121 1 95.62 98 ARG B C 1
ATOM 1823 O O . ARG B 1 98 ? 0.736 27.547 0.427 1 95.62 98 ARG B O 1
ATOM 1830 N N . ASP B 1 99 ? -0.787 29.266 0.267 1 96.12 99 ASP B N 1
ATOM 1831 C CA . ASP B 1 99 ? -0.02 30.234 1.042 1 96.12 99 ASP B CA 1
ATOM 1832 C C . ASP B 1 99 ? -0.667 30.484 2.402 1 96.12 99 ASP B C 1
ATOM 1834 O O . ASP B 1 99 ? -1.737 31.094 2.482 1 96.12 99 ASP B O 1
ATOM 1838 N N . ILE B 1 100 ? 0.058 30.078 3.385 1 96.38 100 ILE B N 1
ATOM 1839 C CA . ILE B 1 100 ? -0.517 30.125 4.727 1 96.38 100 ILE B CA 1
ATOM 1840 C C . ILE B 1 100 ? 0.159 31.234 5.531 1 96.38 100 ILE B C 1
ATOM 1842 O O . ILE B 1 100 ? 1.382 31.391 5.484 1 96.38 100 ILE B O 1
ATOM 1846 N N . THR B 1 101 ? -0.647 31.984 6.258 1 96.31 101 THR B N 1
ATOM 1847 C CA . THR B 1 101 ? -0.132 33.031 7.148 1 96.31 101 THR B CA 1
ATOM 1848 C C . THR B 1 101 ? -0.223 32.594 8.602 1 96.31 101 THR B C 1
ATOM 1850 O O . THR B 1 101 ? -1.312 32.281 9.102 1 96.31 101 THR B O 1
ATOM 1853 N N . LEU B 1 102 ? 0.881 32.531 9.219 1 96.62 102 LEU B N 1
ATOM 1854 C CA . LEU B 1 102 ? 0.912 32.281 10.656 1 96.62 102 LEU B CA 1
ATOM 1855 C C . LEU B 1 102 ? 0.74 33.562 11.453 1 96.62 102 LEU B C 1
ATOM 1857 O O . LEU B 1 102 ? 1.448 34.531 11.219 1 96.62 102 LEU B O 1
ATOM 1861 N N . THR B 1 103 ? -0.113 33.562 12.383 1 95.88 103 THR B N 1
ATOM 1862 C CA . THR B 1 103 ? -0.479 34.844 13.016 1 95.88 103 THR B CA 1
ATOM 1863 C C . THR B 1 103 ? -0.116 34.812 14.5 1 95.88 103 THR B C 1
ATOM 1865 O O . THR B 1 103 ? -0.202 35.844 15.172 1 95.88 103 THR B O 1
ATOM 1868 N N . HIS B 1 104 ? 0.259 33.688 15.055 1 97 104 HIS B N 1
ATOM 1869 C CA . HIS B 1 104 ? 0.669 33.625 16.453 1 97 104 HIS B CA 1
ATOM 1870 C C . HIS B 1 104 ? 2.188 33.531 16.578 1 97 104 HIS B C 1
ATOM 1872 O O . HIS B 1 104 ? 2.75 32.438 16.625 1 97 104 HIS B O 1
ATOM 1878 N N . CYS B 1 105 ? 2.701 34.719 16.719 1 97.75 105 CYS B N 1
ATOM 1879 C CA . CYS B 1 105 ? 4.156 34.781 16.766 1 97.75 105 CYS B CA 1
ATOM 1880 C C . CYS B 1 105 ? 4.648 35.25 18.125 1 97.75 105 CYS B C 1
ATOM 1882 O O . CYS B 1 105 ? 4.074 36.188 18.703 1 97.75 105 CYS B O 1
ATOM 1884 N N . TYR B 1 106 ? 5.773 34.594 18.594 1 97.25 106 TYR B N 1
ATOM 1885 C CA . TYR B 1 106 ? 6.363 34.875 19.906 1 97.25 106 TYR B CA 1
ATOM 1886 C C . TYR B 1 106 ? 7.875 35.031 19.797 1 97.25 106 TYR B C 1
ATOM 1888 O O . TYR B 1 106 ? 8.508 34.406 18.938 1 97.25 106 TYR B O 1
ATOM 1896 N N . ASP B 1 107 ? 8.398 35.781 20.641 1 94.62 107 ASP B N 1
ATOM 1897 C CA . ASP B 1 107 ? 9.859 35.906 20.672 1 94.62 107 ASP B CA 1
ATOM 1898 C C . ASP B 1 107 ? 10.477 34.812 21.547 1 94.62 107 ASP B C 1
ATOM 1900 O O . ASP B 1 107 ? 9.781 33.906 22 1 94.62 107 ASP B O 1
ATOM 1904 N N . GLY B 1 108 ? 11.805 34.781 21.641 1 91.06 108 GLY B N 1
ATOM 1905 C CA . GLY B 1 108 ? 12.539 33.781 22.391 1 91.06 108 GLY B CA 1
ATOM 1906 C C . GLY B 1 108 ? 12.148 33.719 23.859 1 91.06 108 GLY B C 1
ATOM 1907 O O . GLY B 1 108 ? 12.375 32.719 24.531 1 91.06 108 GLY B O 1
ATOM 1908 N N . ASP B 1 109 ? 11.547 34.75 24.312 1 92.31 109 ASP B N 1
ATOM 1909 C CA . ASP B 1 109 ? 11.141 34.812 25.719 1 92.31 109 ASP B CA 1
ATOM 1910 C C . ASP B 1 109 ? 9.68 34.406 25.891 1 92.31 109 ASP B C 1
ATOM 1912 O O . ASP B 1 109 ? 9.172 34.375 27.016 1 92.31 109 ASP B O 1
ATOM 1916 N N . GLY B 1 110 ? 9.023 34.156 24.859 1 93.06 110 GLY B N 1
ATOM 1917 C CA . GLY B 1 110 ? 7.637 33.719 24.922 1 93.06 110 GLY B CA 1
ATOM 1918 C C . GLY B 1 110 ? 6.645 34.875 24.844 1 93.06 110 GLY B C 1
ATOM 1919 O O . GLY B 1 110 ? 5.453 34.688 25.094 1 93.06 110 GLY B O 1
ATOM 1920 N N . ALA B 1 111 ? 7.141 36.031 24.5 1 94.44 111 ALA B N 1
ATOM 1921 C CA . ALA B 1 111 ? 6.262 37.188 24.391 1 94.44 111 ALA B CA 1
ATOM 1922 C C . ALA B 1 111 ? 5.676 37.312 22.984 1 94.44 111 ALA B C 1
ATOM 1924 O O . ALA B 1 111 ? 6.379 37.125 22 1 94.44 111 ALA B O 1
ATOM 1925 N N . ARG B 1 112 ? 4.387 37.719 22.969 1 95.5 112 ARG B N 1
ATOM 1926 C CA . ARG B 1 112 ? 3.713 37.875 21.672 1 95.5 112 ARG B CA 1
ATOM 1927 C C . ARG B 1 112 ? 4.273 39.062 20.906 1 95.5 112 ARG B C 1
ATOM 1929 O O . ARG B 1 112 ? 4.449 40.156 21.453 1 95.5 112 ARG B O 1
ATOM 1936 N N . LEU B 1 113 ? 4.543 38.75 19.672 1 95 113 LEU B N 1
ATOM 1937 C CA . LEU B 1 113 ? 5.102 39.812 18.844 1 95 113 LEU B CA 1
ATOM 1938 C C . LEU B 1 113 ? 4 40.562 18.094 1 95 113 LEU B C 1
ATOM 1940 O O . LEU B 1 113 ? 2.973 39.969 17.75 1 95 113 LEU B O 1
ATOM 1944 N N . THR B 1 114 ? 4.242 41.906 17.938 1 91.25 114 THR B N 1
ATOM 1945 C CA . THR B 1 114 ? 3.322 42.75 17.188 1 91.25 114 THR B CA 1
ATOM 1946 C C . THR B 1 114 ? 4.035 43.438 16.016 1 91.25 114 THR B C 1
ATOM 1948 O O . THR B 1 114 ? 5.246 43.25 15.844 1 91.25 114 THR B O 1
ATOM 1951 N N . GLY B 1 115 ? 3.221 43.969 15.055 1 90.25 115 GLY B N 1
ATOM 1952 C CA . GLY B 1 115 ? 3.803 44.688 13.938 1 90.25 115 GLY B CA 1
ATOM 1953 C C . GLY B 1 115 ? 4.258 43.781 12.812 1 90.25 115 GLY B C 1
ATOM 1954 O O . GLY B 1 115 ? 3.543 42.875 12.43 1 90.25 115 GLY B O 1
ATOM 1955 N N . GLY B 1 116 ? 5.438 44.094 12.195 1 88.25 116 GLY B N 1
A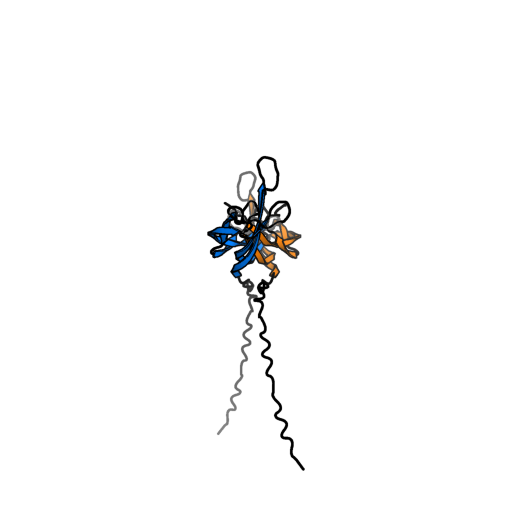TOM 1956 C CA . GLY B 1 116 ? 5.941 43.406 11.023 1 88.25 116 GLY B CA 1
ATOM 1957 C C . GLY B 1 116 ? 6.328 41.969 11.32 1 88.25 116 GLY B C 1
ATOM 1958 O O .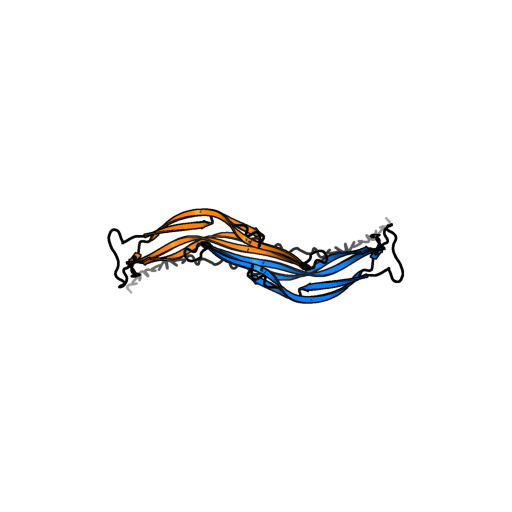 GLY B 1 116 ? 6.383 41.125 10.406 1 88.25 116 GLY B O 1
ATOM 1959 N N . LYS B 1 117 ? 6.621 41.75 12.633 1 91.94 117 LYS B N 1
ATOM 1960 C CA . LYS B 1 117 ? 7.082 40.406 12.992 1 91.94 117 LYS B CA 1
ATOM 1961 C C . LYS B 1 117 ? 5.941 39.562 13.57 1 91.94 117 LYS B C 1
ATOM 1963 O O . LYS B 1 117 ? 6.172 38.469 14.086 1 91.94 117 LYS B O 1
ATOM 1968 N N . ALA B 1 118 ? 4.66 40.062 13.422 1 94.81 118 ALA B N 1
ATOM 1969 C CA . ALA B 1 118 ? 3.506 39.438 14.039 1 94.81 118 ALA B CA 1
ATOM 1970 C C . ALA B 1 118 ? 2.986 38.281 13.172 1 94.81 118 ALA B C 1
ATOM 1972 O O . ALA B 1 118 ? 2.16 37.469 13.617 1 94.81 118 ALA B O 1
ATOM 1973 N N . THR B 1 119 ? 3.449 38.25 11.953 1 96 119 THR B N 1
ATOM 1974 C CA . THR B 1 119 ? 2.973 37.188 11.047 1 96 119 THR B CA 1
ATOM 1975 C C . THR B 1 119 ? 4.129 36.594 10.25 1 96 119 THR B C 1
ATOM 1977 O O . THR B 1 119 ? 5.188 37.219 10.125 1 96 119 THR B O 1
ATOM 1980 N N . GLN B 1 120 ? 4.004 35.438 9.859 1 94.62 120 GLN B N 1
ATOM 1981 C CA . GLN B 1 120 ? 4.957 34.75 9 1 94.62 120 GLN B CA 1
ATOM 1982 C C . GLN B 1 120 ? 4.238 33.938 7.914 1 94.62 120 GLN B C 1
ATOM 1984 O O . GLN B 1 120 ? 3.197 33.312 8.172 1 94.62 120 GLN B O 1
ATOM 1989 N N . GLN B 1 121 ? 4.781 33.969 6.672 1 95 121 GLN B N 1
ATOM 1990 C CA . GLN B 1 121 ? 4.188 33.219 5.562 1 95 121 GLN B CA 1
ATOM 1991 C C . GLN B 1 121 ? 4.875 31.875 5.375 1 95 121 GLN B C 1
ATOM 1993 O O . GLN B 1 121 ? 6.102 31.781 5.449 1 95 121 GLN B O 1
ATOM 1998 N N . VAL B 1 122 ? 4.078 30.906 5.168 1 94.88 122 VAL B N 1
ATOM 1999 C CA . VAL B 1 122 ? 4.578 29.562 4.895 1 94.88 122 VAL B CA 1
ATOM 2000 C C . VAL B 1 122 ? 3.85 28.984 3.688 1 94.88 122 VAL B C 1
ATOM 2002 O O . VAL B 1 122 ? 2.641 29.156 3.535 1 94.88 122 VAL B O 1
ATOM 2005 N N . LYS B 1 123 ? 4.602 28.297 2.848 1 94.88 123 LYS B N 1
ATOM 2006 C CA . LYS B 1 123 ? 3.998 27.625 1.698 1 94.88 123 LYS B CA 1
ATOM 2007 C C . LYS B 1 123 ? 3.824 26.141 1.961 1 94.88 123 LYS B C 1
ATOM 2009 O O . LYS B 1 123 ? 4.688 25.5 2.568 1 94.88 123 LYS B O 1
ATOM 2014 N N . LEU B 1 124 ? 2.699 25.672 1.461 1 94.88 124 LEU B N 1
ATOM 2015 C CA . LEU B 1 124 ? 2.414 24.25 1.608 1 94.88 124 LEU B CA 1
ATOM 2016 C C . LEU B 1 124 ? 1.618 23.719 0.416 1 94.88 124 LEU B C 1
ATOM 2018 O O . LEU B 1 124 ? 0.958 24.5 -0.281 1 94.88 124 LEU B O 1
ATOM 2022 N N . ARG B 1 125 ? 1.702 22.469 0.239 1 96.19 125 ARG B N 1
ATOM 2023 C CA . ARG B 1 125 ? 0.893 21.812 -0.777 1 96.19 125 ARG B CA 1
ATOM 2024 C C . ARG B 1 125 ? -0.078 20.812 -0.142 1 96.19 125 ARG B C 1
ATOM 2026 O O . ARG B 1 125 ? 0.251 20.172 0.855 1 96.19 125 ARG B O 1
ATOM 2033 N N . GLU B 1 126 ? -1.22 20.688 -0.737 1 96.94 126 GLU B N 1
ATOM 2034 C CA . GLU B 1 126 ? -2.221 19.75 -0.242 1 96.94 126 GLU B CA 1
ATOM 2035 C C . GLU B 1 126 ? -2.852 18.969 -1.387 1 96.94 126 GLU B C 1
ATOM 2037 O O . GLU B 1 126 ? -2.85 19.406 -2.533 1 96.94 126 GLU B O 1
ATOM 2042 N N . PRO B 1 127 ? -3.383 17.781 -1.108 1 96.62 127 PRO B N 1
ATOM 2043 C CA . PRO B 1 127 ? -4.059 17.016 -2.152 1 96.62 127 PRO B CA 1
ATOM 2044 C C . PRO B 1 127 ? -5.352 17.672 -2.631 1 96.62 127 PRO B C 1
ATOM 2046 O O . PRO B 1 127 ? -6.117 18.203 -1.818 1 96.62 127 PRO B O 1
ATOM 2049 N N . ALA B 1 128 ? -5.559 17.688 -3.895 1 95.81 128 ALA B N 1
ATOM 2050 C CA . ALA B 1 128 ? -6.812 18.156 -4.473 1 95.81 128 ALA B CA 1
ATOM 2051 C C . ALA B 1 128 ? -7.773 17 -4.715 1 95.81 128 ALA B C 1
ATOM 2053 O O . ALA B 1 128 ? -8.992 17.172 -4.656 1 95.81 128 ALA B O 1
ATOM 2054 N N . ASP B 1 129 ? -7.109 15.867 -5.102 1 95.88 129 ASP B N 1
ATOM 2055 C CA . ASP B 1 129 ? -7.848 14.617 -5.293 1 95.88 129 ASP B CA 1
ATOM 2056 C C . ASP B 1 129 ? -7.012 13.414 -4.867 1 95.88 129 ASP B C 1
ATOM 2058 O O . ASP B 1 129 ? -5.781 13.484 -4.832 1 95.88 129 ASP B O 1
ATOM 2062 N N . CYS B 1 130 ? -7.758 12.453 -4.488 1 95.88 130 CYS B N 1
ATOM 2063 C CA . CYS B 1 130 ? -7.062 11.266 -4.004 1 95.88 130 CYS B CA 1
ATOM 2064 C C . CYS B 1 130 ? -7.598 10.008 -4.68 1 95.88 130 CYS B C 1
ATOM 2066 O O . CYS B 1 130 ? -8.781 9.93 -5.004 1 95.88 130 CYS B O 1
ATOM 2068 N N . GLN B 1 131 ? -6.688 9.055 -4.887 1 94 131 GLN B N 1
ATOM 2069 C CA . GLN B 1 131 ? -7.047 7.746 -5.43 1 94 131 GLN B CA 1
ATOM 2070 C C . GLN B 1 131 ? -6.02 6.688 -5.043 1 94 131 GLN B C 1
ATOM 2072 O O . GLN B 1 131 ? -4.961 7.016 -4.5 1 94 131 GLN B O 1
ATOM 2077 N N . CYS B 1 132 ? -6.449 5.457 -5.207 1 93.06 132 CYS B N 1
ATOM 2078 C CA . CYS B 1 132 ? -5.508 4.367 -4.977 1 93.06 132 CYS B CA 1
ATOM 2079 C C . CYS B 1 132 ? -4.582 4.184 -6.172 1 93.06 132 CYS B C 1
ATOM 2081 O O . CYS B 1 132 ? -5.043 4.07 -7.309 1 93.06 132 CYS B O 1
ATOM 2083 N N . PHE B 1 133 ? -3.201 4.207 -5.844 1 90.81 133 PHE B N 1
ATOM 2084 C CA . PHE B 1 133 ? -2.178 3.977 -6.855 1 90.81 133 PHE B CA 1
ATOM 2085 C C . PHE B 1 133 ? -1.262 2.83 -6.449 1 90.81 133 PHE B C 1
ATOM 2087 O O . PHE B 1 133 ? -1.104 2.549 -5.258 1 90.81 133 PHE B O 1
ATOM 2094 N N . LYS B 1 134 ? -0.689 2.148 -7.43 1 89.19 134 LYS B N 1
ATOM 2095 C CA . LYS B 1 134 ? 0.253 1.069 -7.145 1 89.19 134 LYS B CA 1
ATOM 2096 C C . LYS B 1 134 ? 1.456 1.583 -6.359 1 89.19 134 LYS B C 1
ATOM 2098 O O . LYS B 1 134 ? 1.977 2.662 -6.648 1 89.19 134 LYS B O 1
ATOM 2103 N N . CYS B 1 135 ? 1.724 0.711 -5.352 1 78.62 135 CYS B N 1
ATOM 2104 C CA . CYS B 1 135 ? 2.877 1.034 -4.52 1 78.62 135 CYS B CA 1
ATOM 2105 C C . CYS B 1 135 ? 4.18 0.808 -5.277 1 78.62 135 CYS B C 1
ATOM 2107 O O . CYS B 1 135 ? 4.262 -0.082 -6.129 1 78.62 135 CYS B O 1
ATOM 2109 N N . GLY B 1 136 ? 5.375 1.596 -4.992 1 63.72 136 GLY B N 1
ATOM 2110 C CA . GLY B 1 136 ? 6.652 1.5 -5.676 1 63.72 136 GLY B CA 1
ATOM 2111 C C . GLY B 1 136 ? 6.766 2.441 -6.859 1 63.72 136 GLY B C 1
ATOM 2112 O O . GLY B 1 136 ? 7.855 2.633 -7.406 1 63.72 136 GLY B O 1
ATOM 2113 N N . ASP B 1 137 ? 5.816 2.615 -7.566 1 46.66 137 ASP B N 1
ATOM 2114 C CA . ASP B 1 137 ? 5.977 3.672 -8.562 1 46.66 137 ASP B CA 1
ATOM 2115 C C . ASP B 1 137 ? 6.395 4.984 -7.906 1 46.66 137 ASP B C 1
ATOM 2117 O O . ASP B 1 137 ? 5.637 5.957 -7.91 1 46.66 137 ASP B O 1
ATOM 2121 N N . SER B 1 138 ? 6.746 4.945 -6.82 1 38.31 138 SER B N 1
ATOM 2122 C CA . SER B 1 138 ? 7.195 6.242 -6.32 1 38.31 138 SER B CA 1
ATOM 2123 C C . SER B 1 138 ? 8.211 6.879 -7.266 1 38.31 138 SER B C 1
ATOM 2125 O O . SER B 1 138 ? 9.367 6.465 -7.312 1 38.31 138 SER B O 1
ATOM 2127 N N . THR B 1 139 ? 8 7.027 -8.453 1 31.72 139 THR B N 1
ATOM 2128 C CA . THR B 1 139 ? 8.859 7.953 -9.188 1 31.72 139 THR B CA 1
ATOM 2129 C C . THR B 1 139 ? 9.234 9.148 -8.312 1 31.72 139 THR B C 1
ATOM 2131 O O . THR B 1 139 ? 10.406 9.516 -8.234 1 31.72 139 THR B O 1
ATOM 2134 N N . ARG B 1 140 ? 8.367 10.227 -8.281 1 26.56 140 ARG B N 1
ATOM 2135 C CA . ARG B 1 140 ? 8.812 11.586 -7.988 1 26.56 140 ARG B CA 1
ATOM 2136 C C . ARG B 1 140 ? 9 11.789 -6.488 1 26.56 140 ARG B C 1
ATOM 2138 O O . ARG B 1 140 ? 8.227 11.266 -5.684 1 26.56 140 ARG B O 1
#

InterPro domains:
  IPR006207 Cystine knot, C-terminal [SM00041] (34-136)
  IPR034441 Bursicon subunit beta [PTHR41151] (10-139)

Nearest PDB structures (foldseek):
  5bpu-assembly1_A  TM=7.007E-01  e=1.442E-04  Homo sapiens
  5bpu-assembly1_A  TM=7.005E-01  e=1.730E-04  Homo sapiens
  3o44-assembly1_B  TM=1.441E-01  e=9.883E+00  Vibrio cholerae 12129(1)

Solvent-accessible surface area (backbone atoms only — not comparable to full-atom values): 16282 Å² total; per-residue (Å²): 135,86,79,78,81,75,80,80,80,79,80,81,80,79,77,78,75,76,72,67,77,63,76,67,72,73,77,56,68,71,43,39,38,68,38,83,41,75,46,81,46,73,46,78,41,63,48,98,86,70,45,61,59,34,40,29,31,40,81,41,81,40,36,24,21,40,26,20,16,50,13,30,30,33,59,28,91,85,34,95,82,35,46,48,76,46,38,22,28,23,32,62,74,42,74,39,82,42,83,42,74,22,63,48,18,21,33,77,83,68,46,78,43,65,75,87,64,16,50,48,79,45,79,47,55,29,48,74,34,34,35,67,39,64,62,80,69,67,75,129,135,86,80,79,81,77,81,80,79,82,79,80,81,78,77,79,74,75,71,67,76,65,76,67,70,74,78,56,68,70,44,39,38,68,39,84,42,74,45,80,47,75,47,78,39,63,48,98,87,70,45,62,58,33,38,29,30,42,81,41,81,40,37,24,22,40,26,19,17,50,14,28,31,33,58,28,90,86,35,93,83,36,45,49,74,46,38,23,28,24,31,64,75,43,74,40,83,43,82,42,74,23,63,47,18,22,35,77,83,68,45,75,41,66,75,88,63,15,49,47,80,47,78,48,56,28,48,73,36,35,34,67,40,65,59,80,70,68,75,129

Foldseek 3Di:
DPPPPPPPPPDPPPPPPPPPVPPPPPCPDWDKWKDKDKDKDWDWDADPVRFTAKIFIDIDIAIDIDTDDDWDKDADPPDPVRIDIWDKDKDAPDKDKDKDKTQFMATPVRHQDDDPRRIDIDMDIGGPTIGIDTPPPPDD/DPPPPPPPPPDPPPPPPPPPVPPPPPPPDWDKWKDKDKDKDWDWDADPVRFTAKIFIDIDIAIDIDTDDDWDKDADPPDPVRIDIWDKDKDAPDKDKDKDKTQFMATPVRHQDDDPRRIDIDMDIGGPTIGIDTPPPPPD

Organism: Scylla paramamosain (NCBI:txid85552)

Sequence (280 aa):
MWWCRGVVVVVVVVMAVLQADTVVGRNYGMECETLPSTIHISKEEYDDTGRLVRVCEEDVAVNKCEGACVSKVQPSVNTPSGFLKDCRCCREVHLRARDITLTHCYDGDGARLTGGKATQQVKLREPADCQCFKCGDSTRMWWCRGVVVVVVVVMAVLQADTVVGRNYGMECETLPSTIHISKEEYDDTGRLVRVCEEDVAVNKCEGACVSKVQPSVNTPSGFLKDCRCCREVHLRARDITLTHCYDGDGARLTGGKATQQVKLREPADCQCFKCGDSTR

pLDDT: mean 83.41, std 18.97, range [26.44, 97.75]

Secondary structure (DSSP, 8-state):
------------------------------EEEEEEEEEEEEEEEE-TTS-EEEEEEEEEEEEEEEEEEEEEEEE-TTSTTSEEEEEEEEEEEEEEEEEEEE-EEE-TTSPBP-GGGS-EEEEEEEEEEEEEEETT----/------------------------------EEEEEEEEEEEEEEEE-TTS-EEEEEEEEEEEEEEEEEEEEEEEE-TTSTTSEEEEEEEEEEEEEEEEEEEE-EEE-TTSPBP-GGGS-EEEEEEEEEEEEEEETT----